Protein AF-A0A1X2I0B0-F1 (afdb_monomer_lite)

Sequence (293 aa):
MESFFAYSHSTASNNHQFPNQLRDIHGRVFSIGPLIHQYRLFVITLSSVQQFYFIFTNLHSLLTRFDTYAKDARFLILCPGSENQILPLLEKNSLIEDMVYWIVSANLAKQLQLYRAHDYYCGTFLLEVHANGYWQIIRQIELGEDGGMDWLTWSLISTRQESEQRAKSSVKSSQAVLDKLIRKKNVTTDRCHYRSSREQHTSLWGWSVCPLEIQHAILDQMAIPDIMRCAQTSDCGNLAMYDVIMTWLAQRLEAHCRELVHFAHLPIKSLQYHERQLSWLVFQIQPYLTASL

Radius of gyration: 26.6 Å; chains: 1; bounding box: 66×40×76 Å

pLDDT: mean 78.11, std 15.84, range [26.45, 95.0]

Structure (mmCIF, N/CA/C/O backbone):
data_AF-A0A1X2I0B0-F1
#
_entry.id   AF-A0A1X2I0B0-F1
#
loop_
_atom_site.group_PDB
_atom_site.id
_atom_site.type_symbol
_atom_site.label_atom_id
_atom_site.label_alt_id
_atom_site.label_comp_id
_atom_site.label_asym_id
_atom_site.label_entity_id
_atom_site.label_seq_id
_atom_site.pdbx_PDB_ins_code
_atom_site.Cartn_x
_atom_site.Cartn_y
_atom_site.Cartn_z
_atom_site.occupancy
_atom_site.B_iso_or_equiv
_atom_site.auth_seq_id
_atom_site.auth_comp_id
_atom_site.auth_asym_id
_atom_site.auth_atom_id
_atom_site.pdbx_PDB_model_num
ATOM 1 N N . MET A 1 1 ? 11.086 22.681 4.382 1.00 31.31 1 MET A N 1
ATOM 2 C CA . MET A 1 1 ? 10.520 21.332 4.596 1.00 31.31 1 MET A CA 1
ATOM 3 C C . MET A 1 1 ? 9.074 21.392 4.147 1.00 31.31 1 MET A C 1
ATOM 5 O O . MET A 1 1 ? 8.221 21.794 4.924 1.00 31.31 1 MET A O 1
ATOM 9 N N . GLU A 1 2 ? 8.822 21.120 2.872 1.00 26.45 2 GLU A N 1
ATOM 10 C CA . GLU A 1 2 ? 7.469 21.113 2.312 1.00 26.45 2 GLU A CA 1
ATOM 11 C C . GLU A 1 2 ? 6.923 19.685 2.375 1.00 26.45 2 GLU A C 1
ATOM 13 O O . GLU A 1 2 ? 7.624 18.720 2.075 1.00 26.45 2 GLU A O 1
ATOM 18 N N . SER A 1 3 ? 5.688 19.540 2.841 1.00 28.94 3 SER A N 1
ATOM 19 C CA . SER A 1 3 ? 4.954 18.280 2.931 1.00 28.94 3 SER A CA 1
ATOM 20 C C . SER A 1 3 ? 4.725 17.695 1.531 1.00 28.94 3 SER A C 1
ATOM 22 O O . SER A 1 3 ? 3.780 18.071 0.843 1.00 28.94 3 SER A O 1
ATOM 24 N N . PHE A 1 4 ? 5.600 16.777 1.110 1.00 41.72 4 PHE A N 1
ATOM 25 C CA . PHE A 1 4 ? 5.706 16.273 -0.270 1.00 41.72 4 PHE A CA 1
ATOM 26 C C . PHE A 1 4 ? 4.600 15.303 -0.733 1.00 41.72 4 PHE A C 1
ATOM 28 O O . PHE A 1 4 ? 4.641 14.831 -1.864 1.00 41.72 4 PHE A O 1
ATOM 35 N N . PHE A 1 5 ? 3.584 15.030 0.091 1.00 39.66 5 PHE A N 1
ATOM 36 C CA . PHE A 1 5 ? 2.392 14.274 -0.315 1.00 39.66 5 PHE A CA 1
ATOM 37 C C . PHE A 1 5 ? 1.124 14.976 0.169 1.00 39.66 5 PHE A C 1
ATOM 39 O O . PHE A 1 5 ? 0.357 14.452 0.977 1.00 39.66 5 PHE A O 1
ATOM 46 N N . ALA A 1 6 ? 0.901 16.199 -0.308 1.00 31.92 6 ALA A N 1
ATOM 47 C CA . ALA A 1 6 ? -0.433 16.774 -0.257 1.00 31.92 6 ALA A CA 1
ATOM 48 C C . ALA A 1 6 ? -1.324 15.968 -1.215 1.00 31.92 6 ALA A C 1
ATOM 50 O O . ALA A 1 6 ? -1.133 16.004 -2.429 1.00 31.92 6 ALA A O 1
ATOM 51 N N . TYR A 1 7 ? -2.266 15.204 -0.657 1.00 40.06 7 TYR A N 1
ATOM 52 C CA . TYR A 1 7 ? -3.317 14.509 -1.396 1.00 40.06 7 TYR A CA 1
ATOM 53 C C . TYR A 1 7 ? -4.176 15.544 -2.129 1.00 40.06 7 TYR A C 1
ATOM 55 O O . TYR A 1 7 ? -5.167 16.040 -1.591 1.00 40.06 7 TYR A O 1
ATOM 63 N N . SER A 1 8 ? -3.791 15.910 -3.349 1.00 33.56 8 SER A N 1
ATOM 64 C CA . SER A 1 8 ? -4.659 16.700 -4.203 1.00 33.56 8 SER A CA 1
ATOM 65 C C . SER A 1 8 ? -5.735 15.761 -4.744 1.00 33.56 8 SER A C 1
ATOM 67 O O . SER A 1 8 ? -5.517 14.943 -5.635 1.00 33.56 8 SER A O 1
ATOM 69 N N . HIS A 1 9 ? -6.940 15.870 -4.182 1.00 37.16 9 HIS A N 1
ATOM 70 C CA . HIS A 1 9 ? -8.154 15.455 -4.877 1.00 37.16 9 HIS A CA 1
ATOM 71 C C . HIS A 1 9 ? -8.323 16.366 -6.099 1.00 37.16 9 HIS A C 1
ATOM 73 O O . HIS A 1 9 ? -9.121 17.299 -6.091 1.00 37.16 9 HIS A O 1
ATOM 79 N N . SER A 1 10 ? -7.515 16.142 -7.136 1.00 39.12 10 SER A N 1
ATOM 80 C CA . SER A 1 10 ? -7.730 16.775 -8.425 1.00 39.12 10 SER A CA 1
ATOM 81 C C . SER A 1 10 ? -8.807 15.984 -9.160 1.00 39.12 10 SER A C 1
ATOM 83 O O . SER A 1 10 ? -8.708 14.781 -9.403 1.00 39.12 10 SER A O 1
ATOM 85 N N . THR A 1 11 ? -9.899 16.676 -9.445 1.00 39.22 11 THR A N 1
ATOM 86 C CA . THR A 1 11 ? -10.968 16.258 -10.341 1.00 39.22 11 THR A CA 1
ATOM 87 C C . THR A 1 11 ? -10.402 16.124 -11.757 1.00 39.22 11 THR A C 1
ATOM 89 O O . THR A 1 11 ? -10.500 17.052 -12.555 1.00 39.22 11 THR A O 1
ATOM 92 N N . ALA A 1 12 ? -9.770 14.995 -12.071 1.00 39.91 12 ALA A N 1
ATOM 93 C CA . ALA A 1 12 ? -9.350 14.673 -13.430 1.00 39.91 12 ALA A CA 1
ATOM 94 C C . ALA A 1 12 ? -10.376 13.716 -14.045 1.00 39.91 12 ALA A C 1
ATOM 96 O O . ALA A 1 12 ? -10.342 12.501 -13.857 1.00 39.91 12 ALA A O 1
ATOM 97 N N . SER A 1 13 ? -11.336 14.302 -14.758 1.00 39.53 13 SER A N 1
ATOM 98 C CA . SER A 1 13 ? -12.258 13.604 -15.644 1.00 39.53 13 SER A CA 1
ATOM 99 C C . SER A 1 13 ? -11.479 12.995 -16.812 1.00 39.53 13 SER A C 1
ATOM 101 O O . SER A 1 13 ? -11.225 13.673 -17.802 1.00 39.53 13 SER A O 1
ATOM 103 N N . ASN A 1 14 ? -11.044 11.748 -16.652 1.00 46.59 14 ASN A N 1
ATOM 104 C CA . ASN A 1 14 ? -10.869 10.723 -17.685 1.00 46.59 14 ASN A CA 1
ATOM 105 C C . ASN A 1 14 ? -10.435 9.429 -16.976 1.00 46.59 14 ASN A C 1
ATOM 107 O O . ASN A 1 14 ? -9.715 9.474 -15.984 1.00 46.59 14 ASN A O 1
ATOM 111 N N . ASN A 1 15 ? -10.921 8.276 -17.439 1.00 55.88 15 ASN A N 1
ATOM 112 C CA . ASN A 1 15 ? -10.703 6.956 -16.832 1.00 55.88 15 ASN A CA 1
ATOM 113 C C . ASN A 1 15 ? -9.207 6.566 -16.775 1.00 55.88 15 ASN A C 1
ATOM 115 O O . ASN A 1 15 ? -8.727 5.803 -17.608 1.00 55.88 15 ASN A O 1
ATOM 119 N N . HIS A 1 16 ? -8.469 7.051 -15.776 1.00 71.44 16 HIS A N 1
ATOM 120 C CA . HIS A 1 16 ? -7.074 6.686 -15.500 1.00 71.44 16 HIS A CA 1
ATOM 121 C C . HIS A 1 16 ? -6.990 5.537 -14.487 1.00 71.44 16 HIS A C 1
ATOM 123 O O . HIS A 1 16 ? -6.227 5.591 -13.522 1.00 71.44 16 HIS A O 1
ATOM 129 N N . GLN A 1 17 ? -7.801 4.496 -14.677 1.00 86.69 17 GLN A N 1
ATOM 130 C CA . GLN A 1 17 ? -7.649 3.278 -13.889 1.00 86.69 17 GLN A CA 1
ATOM 131 C C . GLN A 1 17 ? -6.426 2.503 -14.372 1.00 86.69 17 GLN A C 1
ATOM 133 O O . GLN A 1 17 ? -6.228 2.277 -15.567 1.00 86.69 17 GLN A O 1
ATOM 138 N N . PHE A 1 18 ? -5.599 2.103 -13.420 1.00 91.12 18 PHE A N 1
ATOM 139 C CA . PHE A 1 18 ? -4.497 1.195 -13.644 1.00 91.12 18 PHE A CA 1
ATOM 140 C C . PHE A 1 18 ? -5.048 -0.219 -13.897 1.00 91.12 18 PHE A C 1
ATOM 142 O O . PHE A 1 18 ? -6.032 -0.606 -13.261 1.00 91.12 18 PHE A O 1
ATOM 149 N N . PRO A 1 19 ? -4.460 -1.009 -14.813 1.00 90.44 19 PRO A N 1
ATOM 150 C CA . PRO A 1 19 ? -4.979 -2.337 -15.122 1.00 90.44 19 PRO A CA 1
ATOM 151 C C . PRO A 1 19 ? -5.018 -3.252 -13.901 1.00 90.44 19 PRO A C 1
ATOM 153 O O . PRO A 1 19 ? -4.073 -3.308 -13.122 1.00 90.44 19 PRO A O 1
ATOM 156 N N . ASN A 1 20 ? -6.096 -4.025 -13.770 1.00 88.56 20 ASN A N 1
ATOM 157 C CA . ASN A 1 20 ? -6.272 -4.939 -12.639 1.00 88.56 20 ASN A CA 1
ATOM 158 C C . ASN A 1 20 ? -5.372 -6.178 -12.715 1.00 88.56 20 ASN A C 1
ATOM 160 O O . ASN A 1 20 ? -5.124 -6.809 -11.691 1.00 88.56 20 ASN A O 1
ATOM 164 N N . GLN A 1 21 ? -4.905 -6.542 -13.909 1.00 91.81 21 GLN A N 1
ATOM 165 C CA . GLN A 1 21 ? -4.022 -7.680 -14.133 1.00 91.81 21 GLN A CA 1
ATOM 166 C C . GLN A 1 21 ? -2.865 -7.267 -15.027 1.00 91.81 21 GLN A C 1
ATOM 168 O O . GLN A 1 21 ? -3.066 -6.566 -16.020 1.00 91.81 21 GLN A O 1
ATOM 173 N N . LEU A 1 22 ? -1.672 -7.740 -14.685 1.00 93.12 22 LEU A N 1
ATOM 174 C CA . LEU A 1 22 ? -0.472 -7.571 -15.490 1.00 93.12 22 LEU A CA 1
ATOM 175 C C . LEU A 1 22 ? 0.246 -8.905 -15.643 1.00 93.12 22 LEU A C 1
ATOM 177 O O . LEU A 1 22 ? 0.096 -9.813 -14.827 1.00 93.12 22 LEU A O 1
ATOM 181 N N . ARG A 1 23 ? 1.021 -8.999 -16.719 1.00 91.50 23 ARG A N 1
ATOM 182 C CA . ARG A 1 23 ? 1.929 -10.103 -16.998 1.00 91.50 23 ARG A CA 1
ATOM 183 C C . ARG A 1 23 ? 3.354 -9.584 -16.848 1.00 91.50 23 ARG A C 1
ATOM 185 O O . ARG A 1 23 ? 3.679 -8.550 -17.433 1.00 91.50 23 ARG A O 1
ATOM 192 N N . ASP A 1 24 ? 4.165 -10.265 -16.048 1.00 90.94 24 ASP A N 1
ATOM 193 C CA . ASP A 1 24 ? 5.590 -9.960 -15.942 1.00 90.94 24 ASP A CA 1
ATOM 194 C C . ASP A 1 24 ? 6.388 -10.567 -17.107 1.00 90.94 24 ASP A C 1
ATOM 196 O O . ASP A 1 24 ? 5.869 -11.331 -17.926 1.00 90.94 24 ASP A O 1
ATOM 200 N N . ILE A 1 25 ? 7.674 -10.231 -17.162 1.00 90.50 25 ILE A N 1
ATOM 201 C CA . ILE A 1 25 ? 8.604 -10.718 -18.183 1.00 90.50 25 ILE A CA 1
ATOM 202 C C . ILE A 1 25 ? 8.814 -12.242 -18.155 1.00 90.50 25 ILE A C 1
ATOM 204 O O . ILE A 1 25 ? 9.194 -12.826 -19.163 1.00 90.50 25 ILE A O 1
ATOM 208 N N . HIS A 1 26 ? 8.537 -12.902 -17.027 1.00 88.00 26 HIS A N 1
ATOM 209 C CA . HIS A 1 26 ? 8.609 -14.360 -16.897 1.00 88.00 26 HIS A CA 1
ATOM 210 C C . HIS A 1 26 ? 7.298 -15.047 -17.310 1.00 88.00 26 HIS A C 1
ATOM 212 O O . HIS A 1 26 ? 7.168 -16.266 -17.211 1.00 88.00 26 HIS A O 1
ATOM 218 N N . GLY A 1 27 ? 6.305 -14.280 -17.765 1.00 85.94 27 GLY A N 1
ATOM 219 C CA . GLY A 1 27 ? 5.004 -14.784 -18.179 1.00 85.94 27 GLY A CA 1
ATOM 220 C C . GLY A 1 27 ? 4.017 -15.038 -17.041 1.00 85.94 27 GLY A C 1
ATOM 221 O O . GLY A 1 27 ? 2.924 -15.547 -17.296 1.00 85.94 27 GLY A O 1
ATOM 222 N N . ARG A 1 28 ? 4.350 -14.659 -15.804 1.00 88.31 28 ARG A N 1
ATOM 223 C CA . ARG A 1 28 ? 3.464 -14.782 -14.644 1.00 88.31 28 ARG A CA 1
ATOM 224 C C . ARG A 1 28 ? 2.414 -13.680 -14.693 1.00 88.31 28 ARG A C 1
ATOM 226 O O . ARG A 1 28 ? 2.738 -12.499 -14.810 1.00 88.31 28 ARG A O 1
ATOM 233 N N . VAL A 1 29 ? 1.145 -14.065 -14.588 1.00 89.06 29 VAL A N 1
ATOM 234 C CA . VAL A 1 29 ? 0.025 -13.123 -14.492 1.00 89.06 29 VAL A CA 1
ATOM 235 C C . VAL A 1 29 ? -0.302 -12.897 -13.023 1.00 89.06 29 VAL A C 1
ATOM 237 O O . VAL A 1 29 ? -0.493 -13.857 -12.279 1.00 89.06 29 VAL A O 1
ATOM 240 N N . PHE A 1 30 ? -0.396 -11.638 -12.607 1.00 87.12 30 PHE A N 1
ATOM 241 C CA . PHE A 1 30 ? -0.731 -11.274 -11.234 1.00 87.12 30 PHE A CA 1
ATOM 242 C C . PHE A 1 30 ? -1.781 -10.166 -11.177 1.00 87.12 30 PHE A C 1
ATOM 244 O O . PHE A 1 30 ? -1.939 -9.363 -12.101 1.00 87.12 30 PHE A O 1
ATOM 251 N N . SER A 1 31 ? -2.525 -10.155 -10.071 1.00 89.88 31 SER A N 1
ATOM 252 C CA . SER A 1 31 ? -3.562 -9.166 -9.798 1.00 89.88 31 SER A CA 1
ATOM 253 C C . SER A 1 31 ? -2.977 -7.969 -9.054 1.00 89.88 31 SER A C 1
ATOM 255 O O . SER A 1 31 ? -2.271 -8.129 -8.057 1.00 89.88 31 SER A O 1
ATOM 257 N N . ILE A 1 32 ? -3.303 -6.765 -9.516 1.00 91.31 32 ILE A N 1
ATOM 258 C CA . ILE A 1 32 ? -2.871 -5.506 -8.905 1.00 91.31 32 ILE A CA 1
ATOM 259 C C . ILE A 1 32 ? -3.652 -5.203 -7.629 1.00 91.31 32 ILE A C 1
ATOM 261 O O . ILE A 1 32 ? -3.075 -4.664 -6.688 1.00 91.31 32 ILE A O 1
ATOM 265 N N . GLY A 1 33 ? -4.927 -5.600 -7.558 1.00 89.25 33 GLY A N 1
ATOM 266 C CA . GLY A 1 33 ? -5.807 -5.330 -6.415 1.00 89.25 33 GLY A CA 1
ATOM 267 C C . GLY A 1 33 ? -5.197 -5.729 -5.062 1.00 89.25 33 GLY A C 1
ATOM 268 O O . GLY A 1 33 ? -5.040 -4.871 -4.193 1.00 89.25 33 GLY A O 1
ATOM 269 N N . PRO A 1 34 ? -4.778 -6.994 -4.871 1.00 88.94 34 PRO A N 1
ATOM 270 C CA . PRO A 1 34 ? -4.111 -7.413 -3.639 1.00 88.94 34 PRO A CA 1
ATOM 271 C C . PRO A 1 34 ? -2.854 -6.586 -3.322 1.00 88.94 34 PRO A C 1
ATOM 273 O O . PRO A 1 34 ? -2.659 -6.175 -2.178 1.00 88.94 34 PRO A O 1
ATOM 276 N N . LEU A 1 35 ? -2.039 -6.272 -4.338 1.00 88.31 35 LEU A N 1
ATOM 277 C CA . LEU A 1 35 ? -0.793 -5.522 -4.162 1.00 88.31 35 LEU A CA 1
ATOM 278 C C . LEU A 1 35 ? -1.032 -4.082 -3.685 1.00 88.31 35 LEU A C 1
ATOM 280 O O . LEU A 1 35 ? -0.350 -3.647 -2.764 1.00 88.31 35 LEU A O 1
ATOM 284 N N . ILE A 1 36 ? -1.998 -3.351 -4.255 1.00 90.06 36 ILE A N 1
ATOM 285 C CA . ILE A 1 36 ? -2.272 -1.941 -3.891 1.00 90.06 36 ILE A CA 1
ATOM 286 C C . ILE A 1 36 ? -2.945 -1.785 -2.520 1.00 90.06 36 ILE A C 1
ATOM 288 O O . ILE A 1 36 ? -2.885 -0.711 -1.908 1.00 90.06 36 ILE A O 1
ATOM 292 N N . HIS A 1 37 ? -3.606 -2.840 -2.035 1.00 85.44 37 HIS A N 1
ATOM 293 C CA . HIS A 1 37 ? -4.201 -2.8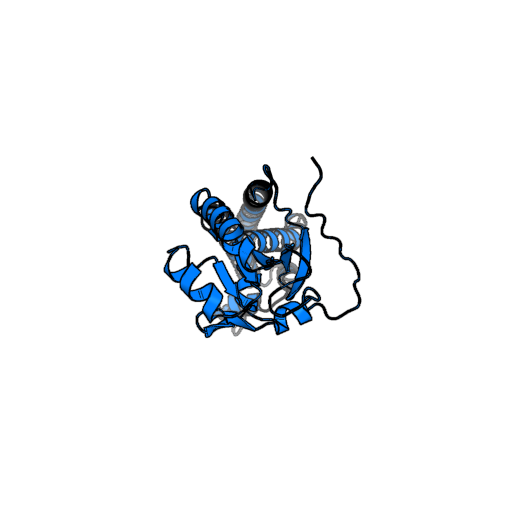61 -0.701 1.00 85.44 37 HIS A CA 1
ATOM 294 C C . HIS A 1 37 ? -3.184 -3.222 0.379 1.00 85.44 37 HIS A C 1
ATOM 296 O O . HIS A 1 37 ? -3.270 -2.690 1.485 1.00 85.44 37 HIS A O 1
ATOM 302 N N . GLN A 1 38 ? -2.215 -4.079 0.060 1.00 85.00 38 GLN A N 1
ATOM 303 C CA . GLN A 1 38 ? -1.205 -4.528 1.014 1.00 85.00 38 GLN A CA 1
ATOM 304 C C . GLN A 1 38 ? 0.041 -3.632 1.037 1.00 85.00 38 GLN A C 1
ATOM 306 O O . GLN A 1 38 ? 0.622 -3.406 2.099 1.00 85.00 38 GLN A O 1
ATOM 311 N N . TYR A 1 39 ? 0.435 -3.093 -0.115 1.00 87.19 39 TYR A N 1
ATOM 312 C CA . TYR A 1 39 ? 1.688 -2.371 -0.305 1.00 87.19 39 TYR A CA 1
ATOM 313 C C . TYR A 1 39 ? 1.461 -1.004 -0.949 1.00 87.19 39 TYR A C 1
ATOM 315 O O . TYR A 1 39 ? 0.408 -0.700 -1.515 1.00 87.19 39 TYR A O 1
ATOM 323 N N . ARG A 1 40 ? 2.487 -0.156 -0.882 1.00 88.81 40 ARG A N 1
ATOM 324 C CA . ARG A 1 40 ? 2.602 0.992 -1.783 1.00 88.81 40 ARG A CA 1
ATOM 325 C C . ARG A 1 40 ? 3.135 0.495 -3.118 1.00 88.81 40 ARG A C 1
ATOM 327 O O . ARG A 1 40 ? 4.251 -0.019 -3.182 1.00 88.81 40 ARG A O 1
ATOM 334 N N . LEU A 1 41 ? 2.331 0.614 -4.167 1.00 92.50 41 LEU A N 1
ATOM 335 C CA . LEU A 1 41 ? 2.712 0.157 -5.494 1.00 92.50 41 LEU A CA 1
ATOM 336 C C . LEU A 1 41 ? 3.256 1.328 -6.306 1.00 92.50 41 LEU A C 1
ATOM 338 O O . LEU A 1 41 ? 2.527 2.272 -6.613 1.00 92.50 41 LEU A O 1
ATOM 342 N N . PHE A 1 42 ? 4.526 1.235 -6.674 1.00 93.19 42 PHE A N 1
ATOM 343 C CA . PHE A 1 42 ? 5.188 2.190 -7.544 1.00 93.19 42 PHE A CA 1
ATOM 344 C C . PHE A 1 42 ? 5.403 1.598 -8.926 1.00 93.19 42 PHE A C 1
ATOM 346 O O . PHE A 1 42 ? 5.723 0.419 -9.063 1.00 93.19 42 PHE A O 1
ATOM 353 N N . VAL A 1 43 ? 5.282 2.433 -9.950 1.00 94.44 43 VAL A N 1
ATOM 354 C CA . VAL A 1 43 ? 5.662 2.087 -11.320 1.00 94.44 43 VAL A CA 1
ATOM 355 C C . VAL A 1 43 ? 6.820 2.981 -11.720 1.00 94.44 43 VAL A C 1
ATOM 357 O O . VAL A 1 43 ? 6.725 4.198 -11.592 1.00 94.44 43 VAL A O 1
ATOM 360 N N . ILE A 1 44 ? 7.908 2.388 -12.198 1.00 93.69 44 ILE A N 1
ATOM 361 C CA . ILE A 1 44 ? 9.028 3.115 -12.789 1.00 93.69 44 ILE A CA 1
ATOM 362 C C . ILE A 1 44 ? 9.022 2.820 -14.282 1.00 93.69 44 ILE A C 1
ATOM 364 O O . ILE A 1 44 ? 9.199 1.672 -14.687 1.00 93.69 44 ILE A O 1
ATOM 368 N N . THR A 1 45 ? 8.813 3.838 -15.109 1.00 93.81 45 THR A N 1
ATOM 369 C CA . THR A 1 45 ? 8.959 3.691 -16.562 1.00 93.81 45 THR A CA 1
ATOM 370 C C . THR A 1 45 ? 10.393 3.957 -16.974 1.00 93.81 45 THR A C 1
ATOM 372 O O . THR A 1 45 ? 11.034 4.845 -16.419 1.00 93.81 45 THR A O 1
ATOM 375 N N . LEU A 1 46 ? 10.896 3.223 -17.965 1.00 93.44 46 LEU A N 1
ATOM 376 C CA . LEU A 1 46 ? 12.186 3.517 -18.592 1.00 93.44 46 LEU A CA 1
ATOM 377 C C . LEU A 1 46 ? 11.961 4.213 -19.930 1.00 93.44 46 LEU A C 1
ATOM 379 O O . LEU A 1 46 ? 11.160 3.751 -20.736 1.00 93.44 46 LEU A O 1
ATOM 383 N N . SER A 1 47 ? 12.692 5.290 -20.207 1.00 91.88 47 SER A N 1
ATOM 384 C CA . SER A 1 47 ? 12.608 5.955 -21.512 1.00 91.88 47 SER A CA 1
ATOM 385 C C . SER A 1 47 ? 13.240 5.118 -22.628 1.00 91.88 47 SER A C 1
ATOM 387 O O . SER A 1 47 ? 12.790 5.195 -23.768 1.00 91.88 47 SER A O 1
ATOM 389 N N . SER A 1 48 ? 14.247 4.299 -22.303 1.00 91.56 48 SER A N 1
ATOM 390 C CA . SER A 1 48 ? 14.928 3.382 -23.219 1.00 91.56 48 SER A CA 1
ATOM 391 C C . SER A 1 48 ? 15.511 2.177 -22.470 1.00 91.56 48 SER A C 1
ATOM 393 O O . SER A 1 48 ? 15.725 2.225 -21.255 1.00 91.56 48 SER A O 1
ATOM 395 N N . VAL A 1 49 ? 15.829 1.105 -23.203 1.00 90.00 49 VAL A N 1
ATOM 396 C CA . VAL A 1 49 ? 16.472 -0.109 -22.656 1.00 90.00 49 VAL A CA 1
ATOM 397 C C . VAL A 1 49 ? 17.838 0.191 -22.024 1.00 90.00 49 VAL A C 1
ATOM 399 O O . VAL A 1 49 ? 18.234 -0.456 -21.059 1.00 90.00 49 VAL A O 1
ATOM 402 N N . GLN A 1 50 ? 18.547 1.216 -22.505 1.00 89.38 50 GLN A N 1
ATOM 403 C CA . GLN A 1 50 ? 19.871 1.598 -21.993 1.00 89.38 50 GLN A CA 1
ATOM 404 C C . GLN A 1 50 ? 19.835 2.017 -20.516 1.00 89.38 50 GLN A C 1
ATOM 406 O O . GLN A 1 50 ? 20.836 1.907 -19.813 1.00 89.38 50 GLN A O 1
ATOM 411 N N . GLN A 1 51 ? 18.673 2.451 -20.021 1.00 89.19 51 GLN A N 1
ATOM 412 C CA . GLN A 1 51 ? 18.491 2.851 -18.627 1.00 89.19 51 GLN A CA 1
ATOM 413 C C . GLN A 1 51 ? 18.357 1.668 -17.660 1.00 89.19 51 GLN A C 1
ATOM 415 O O . GLN A 1 51 ? 18.288 1.885 -16.448 1.00 89.19 51 GLN A O 1
ATOM 420 N N . PHE A 1 52 ? 18.324 0.432 -18.172 1.00 89.56 52 PHE A N 1
ATOM 421 C CA . PHE A 1 52 ? 18.183 -0.784 -17.375 1.00 89.56 52 PHE A CA 1
ATOM 422 C C . PHE A 1 52 ? 19.177 -0.818 -16.211 1.00 89.56 52 PHE A C 1
ATOM 424 O O . PHE A 1 52 ? 18.761 -0.892 -15.059 1.00 89.56 52 PHE A O 1
ATOM 431 N N . TYR A 1 53 ? 20.478 -0.692 -16.493 1.00 87.81 53 TYR A N 1
ATOM 432 C CA . TYR A 1 53 ? 21.519 -0.813 -15.467 1.00 87.81 53 TYR A CA 1
ATOM 433 C C . TYR A 1 53 ? 21.451 0.291 -14.418 1.00 87.81 53 TYR A C 1
ATOM 435 O O . TYR A 1 53 ? 21.701 0.038 -13.240 1.00 87.81 53 TYR A O 1
ATOM 443 N N . PHE A 1 54 ? 21.076 1.501 -14.830 1.00 87.69 54 PHE A N 1
ATOM 444 C CA . PHE A 1 54 ? 20.902 2.615 -13.911 1.00 87.69 54 PHE A CA 1
ATOM 445 C C . PHE A 1 54 ? 19.774 2.331 -12.910 1.00 87.69 54 PHE A C 1
ATOM 447 O O . PHE A 1 54 ? 19.994 2.416 -11.700 1.00 87.69 54 PHE A O 1
ATOM 454 N N . ILE A 1 55 ? 18.587 1.946 -13.394 1.00 88.00 55 ILE A N 1
ATOM 455 C CA . ILE A 1 55 ? 17.446 1.649 -12.518 1.00 88.00 55 ILE A CA 1
ATOM 456 C C . ILE A 1 55 ? 17.695 0.390 -11.697 1.00 88.00 55 ILE A C 1
ATOM 458 O O . ILE A 1 55 ? 17.430 0.398 -10.497 1.00 88.00 55 ILE A O 1
ATOM 462 N N . PHE A 1 56 ? 18.269 -0.647 -12.302 1.00 87.88 56 PHE A N 1
ATOM 463 C CA . PHE A 1 56 ? 18.634 -1.876 -11.611 1.00 87.88 56 PHE A CA 1
ATOM 464 C C . PHE A 1 56 ? 19.560 -1.599 -10.419 1.00 87.88 56 PHE A C 1
ATOM 466 O O . PHE A 1 56 ? 19.248 -1.981 -9.294 1.00 87.88 56 PHE A O 1
ATOM 473 N N . THR A 1 57 ? 20.657 -0.867 -10.639 1.00 85.75 57 THR A N 1
ATOM 474 C CA . THR A 1 57 ? 21.648 -0.565 -9.591 1.00 85.75 57 THR A CA 1
ATOM 475 C C . THR A 1 57 ? 21.048 0.291 -8.475 1.00 85.75 57 THR A C 1
ATOM 477 O O . THR A 1 57 ? 21.244 0.001 -7.294 1.00 85.75 57 THR A O 1
ATOM 480 N N . ASN A 1 58 ? 20.276 1.323 -8.830 1.00 85.69 58 ASN A N 1
ATOM 481 C CA . ASN A 1 58 ? 19.660 2.217 -7.849 1.00 85.69 58 ASN A CA 1
ATOM 482 C C . ASN A 1 58 ? 18.568 1.521 -7.027 1.00 85.69 58 ASN A C 1
ATOM 484 O O . ASN A 1 58 ? 18.529 1.688 -5.809 1.00 85.69 58 ASN A O 1
ATOM 488 N N . LEU A 1 59 ? 17.704 0.721 -7.660 1.00 85.62 59 LEU A N 1
ATOM 489 C CA . LEU A 1 59 ? 16.699 -0.064 -6.940 1.00 85.62 59 LEU A CA 1
ATOM 490 C C . LEU A 1 59 ? 17.343 -1.112 -6.055 1.00 85.62 59 LEU A C 1
ATOM 492 O O . LEU A 1 59 ? 16.941 -1.260 -4.907 1.00 85.62 59 LEU A O 1
ATOM 496 N N . HIS A 1 60 ? 18.355 -1.814 -6.555 1.00 84.50 60 HIS A N 1
ATOM 497 C CA . HIS A 1 60 ? 19.054 -2.796 -5.750 1.00 84.50 60 HIS A CA 1
ATOM 498 C C . HIS A 1 60 ? 19.677 -2.163 -4.499 1.00 84.50 60 HIS A C 1
ATOM 500 O O . HIS A 1 60 ? 19.494 -2.674 -3.393 1.00 84.50 60 HIS A O 1
ATOM 506 N N . SER A 1 61 ? 20.348 -1.019 -4.655 1.00 81.12 61 SER A N 1
ATOM 507 C CA . SER A 1 61 ? 20.896 -0.240 -3.540 1.00 81.12 61 SER A CA 1
ATOM 508 C C . SER A 1 61 ? 19.803 0.194 -2.554 1.00 81.12 61 SER A C 1
ATOM 510 O O . SER A 1 61 ? 19.956 0.017 -1.346 1.00 81.12 61 SER A O 1
ATOM 512 N N . LEU A 1 62 ? 18.665 0.695 -3.049 1.00 82.56 62 LEU A N 1
ATOM 513 C CA . LEU A 1 62 ? 17.523 1.084 -2.214 1.00 82.56 62 LEU A CA 1
ATOM 514 C C . LEU A 1 62 ? 16.973 -0.108 -1.419 1.00 82.56 62 LEU A C 1
ATOM 516 O O . LEU A 1 62 ? 16.756 -0.002 -0.215 1.00 82.56 62 LEU A O 1
ATOM 520 N N . LEU A 1 63 ? 16.765 -1.251 -2.069 1.00 82.25 63 LEU A N 1
ATOM 521 C CA . LEU A 1 63 ? 16.152 -2.419 -1.438 1.00 82.25 63 LEU A CA 1
ATOM 522 C C . LEU A 1 63 ? 17.101 -3.112 -0.448 1.00 82.25 63 LEU A C 1
ATOM 524 O O . LEU A 1 63 ? 16.657 -3.560 0.604 1.00 82.25 63 LEU A O 1
ATOM 528 N N . THR A 1 64 ? 18.406 -3.153 -0.734 1.00 78.94 64 THR A N 1
ATOM 529 C CA . THR A 1 64 ? 19.405 -3.755 0.172 1.00 78.94 64 THR A CA 1
ATOM 530 C C . THR A 1 64 ? 19.706 -2.904 1.392 1.00 78.94 64 THR A C 1
ATOM 532 O O . THR A 1 64 ? 19.846 -3.438 2.490 1.00 78.94 64 THR A O 1
ATOM 535 N N . ARG A 1 65 ? 19.791 -1.580 1.234 1.00 72.31 65 ARG A N 1
ATOM 536 C CA . ARG A 1 65 ? 20.070 -0.676 2.357 1.00 72.31 65 ARG A CA 1
ATOM 537 C C . ARG A 1 65 ? 18.915 -0.604 3.358 1.00 72.31 65 ARG A C 1
ATOM 539 O O . ARG A 1 65 ? 19.138 -0.196 4.495 1.00 72.31 65 ARG A O 1
ATOM 546 N N . PHE A 1 66 ? 17.699 -0.990 2.960 1.00 69.62 66 PHE A N 1
ATOM 547 C CA . PHE A 1 66 ? 16.488 -0.729 3.739 1.00 69.62 66 PHE A CA 1
ATOM 548 C C . PHE A 1 66 ? 15.534 -1.921 3.822 1.00 69.62 66 PHE A C 1
ATOM 550 O O . PHE A 1 66 ? 14.325 -1.725 3.737 1.00 69.62 66 PHE A O 1
ATOM 557 N N . ASP A 1 67 ? 16.041 -3.134 4.064 1.00 66.75 67 ASP A N 1
ATOM 558 C CA . ASP A 1 67 ? 15.218 -4.357 4.146 1.00 66.75 67 ASP A CA 1
ATOM 559 C C . ASP A 1 67 ? 14.000 -4.228 5.094 1.00 66.75 67 ASP A C 1
ATOM 561 O O . ASP A 1 67 ? 12.944 -4.813 4.859 1.00 66.75 67 ASP A O 1
ATOM 565 N N . THR A 1 68 ? 14.085 -3.400 6.140 1.00 63.28 68 THR A N 1
ATOM 566 C CA . THR A 1 68 ? 12.963 -3.133 7.057 1.00 63.28 68 THR A CA 1
ATOM 567 C C . THR A 1 68 ? 11.830 -2.317 6.425 1.00 63.28 68 THR A C 1
ATOM 569 O O . THR A 1 68 ? 10.669 -2.554 6.740 1.00 63.28 68 THR A O 1
ATOM 572 N N . TYR A 1 69 ? 12.146 -1.374 5.532 1.00 64.81 69 TYR A N 1
ATOM 573 C CA . TYR A 1 69 ? 11.190 -0.417 4.950 1.00 64.81 69 TYR A CA 1
ATOM 574 C C . TYR A 1 69 ? 10.827 -0.738 3.495 1.00 64.81 69 TYR A C 1
ATOM 576 O O . TYR A 1 69 ? 9.728 -0.426 3.040 1.00 64.81 69 TYR A O 1
ATOM 584 N N . ALA A 1 70 ? 11.720 -1.414 2.771 1.00 64.81 70 ALA A N 1
ATOM 585 C CA . ALA A 1 70 ? 11.503 -1.905 1.415 1.00 64.81 70 ALA A CA 1
ATOM 586 C C . ALA A 1 70 ? 10.332 -2.901 1.338 1.00 64.81 70 ALA A C 1
ATOM 588 O O . ALA A 1 70 ? 9.629 -2.955 0.330 1.00 64.81 70 ALA A O 1
ATOM 589 N N . LYS A 1 71 ? 10.052 -3.624 2.432 1.00 73.56 71 LYS A N 1
ATOM 590 C CA . LYS A 1 71 ? 8.931 -4.575 2.538 1.00 73.56 71 LYS A CA 1
ATOM 591 C C . LYS A 1 71 ? 7.554 -3.930 2.341 1.00 73.56 71 LYS A C 1
ATOM 593 O O . LYS A 1 71 ? 6.634 -4.634 1.919 1.00 73.56 71 LYS A O 1
ATOM 598 N N . ASP A 1 72 ? 7.427 -2.621 2.570 1.00 81.44 72 ASP A N 1
ATOM 599 C CA . ASP A 1 72 ? 6.179 -1.856 2.427 1.00 81.44 72 ASP A CA 1
ATOM 600 C C . ASP A 1 72 ? 5.866 -1.428 0.987 1.00 81.44 72 ASP A C 1
ATOM 602 O O . ASP A 1 72 ? 4.759 -0.948 0.711 1.00 81.44 72 ASP A O 1
ATOM 606 N N . ALA A 1 73 ? 6.823 -1.582 0.072 1.00 87.50 73 ALA A N 1
ATOM 607 C CA . ALA A 1 73 ? 6.711 -1.131 -1.305 1.00 87.50 73 ALA A CA 1
ATOM 608 C C . ALA A 1 73 ? 6.832 -2.293 -2.295 1.00 87.50 73 ALA A C 1
ATOM 610 O O . ALA A 1 73 ? 7.490 -3.302 -2.037 1.00 87.50 73 ALA A O 1
ATOM 611 N N . ARG A 1 74 ? 6.187 -2.145 -3.450 1.00 89.56 74 ARG A N 1
ATOM 612 C CA . ARG A 1 74 ? 6.392 -2.995 -4.625 1.00 89.56 74 ARG A CA 1
ATOM 613 C C . ARG A 1 74 ? 6.652 -2.112 -5.829 1.00 89.56 74 ARG A C 1
ATOM 615 O O . ARG A 1 74 ? 6.017 -1.069 -5.973 1.00 89.56 74 ARG A O 1
ATOM 622 N N . PHE A 1 75 ? 7.582 -2.532 -6.673 1.00 92.00 75 PHE A N 1
ATOM 623 C CA . PHE A 1 75 ? 8.018 -1.771 -7.834 1.00 92.00 75 PHE A CA 1
ATOM 624 C C . PHE A 1 75 ? 7.683 -2.536 -9.107 1.00 92.00 75 PHE A C 1
ATOM 626 O O . PHE A 1 75 ? 8.090 -3.682 -9.276 1.00 92.00 75 PHE A O 1
ATOM 633 N N . LEU A 1 76 ? 6.952 -1.896 -10.010 1.00 94.31 76 LEU A N 1
ATOM 634 C CA . LEU A 1 76 ? 6.714 -2.375 -11.363 1.00 94.31 76 LEU A CA 1
ATOM 635 C C . LEU A 1 76 ? 7.633 -1.599 -12.301 1.00 94.31 76 LEU A C 1
ATOM 637 O O . LEU A 1 76 ? 7.486 -0.386 -12.443 1.00 94.31 76 LEU A O 1
ATOM 641 N N . ILE A 1 77 ? 8.586 -2.271 -12.933 1.00 94.31 77 ILE A N 1
ATOM 642 C CA . ILE A 1 77 ? 9.505 -1.638 -13.875 1.00 94.31 77 ILE A CA 1
ATOM 643 C C . ILE A 1 77 ? 8.965 -1.853 -15.275 1.00 94.31 77 ILE A C 1
ATOM 645 O O . ILE A 1 77 ? 9.002 -2.962 -15.803 1.00 94.31 77 ILE A O 1
ATOM 649 N N . LEU A 1 78 ? 8.426 -0.788 -15.860 1.00 95.00 78 LEU A N 1
ATOM 650 C CA . LEU A 1 78 ? 7.899 -0.804 -17.213 1.00 95.00 78 LEU A CA 1
ATOM 651 C C . LEU A 1 78 ? 9.021 -0.464 -18.194 1.00 95.00 78 LEU A C 1
ATOM 653 O O . LEU A 1 78 ? 9.410 0.697 -18.352 1.00 95.00 78 LEU A O 1
ATOM 657 N N . CYS A 1 79 ? 9.527 -1.493 -18.863 1.00 93.38 79 CYS A N 1
ATOM 658 C CA . CYS A 1 79 ? 10.609 -1.386 -19.830 1.00 93.38 79 CYS A CA 1
ATOM 659 C C . CYS A 1 79 ? 10.072 -1.301 -21.264 1.00 93.38 79 CYS A C 1
ATOM 661 O O . CYS A 1 79 ? 9.099 -1.990 -21.598 1.00 93.38 79 CYS A O 1
ATOM 663 N N . PRO A 1 80 ? 10.679 -0.466 -22.123 1.00 91.56 80 PRO A N 1
ATOM 664 C CA . PRO A 1 80 ? 10.506 -0.555 -23.563 1.00 91.56 80 PRO A CA 1
ATOM 665 C C . PRO A 1 80 ? 11.310 -1.733 -24.127 1.00 91.56 80 PRO A C 1
ATOM 667 O O . PRO A 1 80 ? 12.136 -2.322 -23.427 1.00 91.56 80 PRO A O 1
ATOM 670 N N . GLY A 1 81 ? 11.072 -2.064 -25.394 1.00 89.00 81 GLY A N 1
ATOM 671 C CA . GLY A 1 81 ? 11.728 -3.168 -26.092 1.00 89.00 81 GLY A CA 1
ATOM 672 C C . GLY A 1 81 ? 10.977 -4.495 -25.978 1.00 89.00 81 GLY A C 1
ATOM 673 O O . GLY A 1 81 ? 9.747 -4.532 -25.885 1.00 89.00 81 GLY A O 1
ATOM 674 N N . SER A 1 82 ? 11.730 -5.598 -26.012 1.00 89.38 82 SER A N 1
ATOM 675 C CA . SER A 1 82 ? 11.193 -6.967 -26.028 1.00 89.38 82 SER A CA 1
ATOM 676 C C . SER A 1 82 ? 11.703 -7.826 -24.870 1.00 89.38 82 SER A C 1
ATOM 678 O O . SER A 1 82 ? 12.787 -7.597 -24.334 1.00 89.38 82 SER A O 1
ATOM 680 N N . GLU A 1 83 ? 10.941 -8.867 -24.516 1.00 90.06 83 GLU A N 1
ATOM 681 C CA . GLU A 1 83 ? 11.330 -9.844 -23.485 1.00 90.06 83 GLU A CA 1
ATOM 682 C C . GLU A 1 83 ? 12.719 -10.444 -23.781 1.00 90.06 83 GLU A C 1
ATOM 684 O O . GLU A 1 83 ? 13.561 -10.511 -22.891 1.00 90.06 83 GLU A O 1
ATOM 689 N N . ASN A 1 84 ? 13.013 -10.744 -25.053 1.00 89.38 84 ASN A N 1
ATOM 690 C CA . ASN A 1 84 ? 14.299 -11.290 -25.508 1.00 89.38 84 ASN A CA 1
ATOM 691 C C . ASN A 1 84 ? 15.504 -10.369 -25.248 1.00 89.38 84 ASN A C 1
ATOM 693 O O . ASN A 1 84 ? 16.633 -10.846 -25.177 1.00 89.38 84 ASN A O 1
ATOM 697 N N . GLN A 1 85 ? 15.290 -9.055 -25.144 1.00 89.12 85 GLN A N 1
ATOM 698 C CA . GLN A 1 85 ? 16.358 -8.098 -24.844 1.00 89.12 85 GLN A CA 1
ATOM 699 C C . GLN A 1 85 ? 16.588 -7.956 -23.339 1.00 89.12 85 GLN A C 1
ATOM 701 O O . GLN A 1 85 ? 17.728 -7.804 -22.912 1.00 89.12 85 GLN A O 1
ATOM 706 N N . ILE A 1 86 ? 15.517 -7.987 -22.541 1.00 89.00 86 ILE A N 1
ATOM 707 C CA . ILE A 1 86 ? 15.572 -7.690 -21.104 1.00 89.00 86 ILE A CA 1
ATOM 708 C C . ILE A 1 86 ? 15.847 -8.948 -20.271 1.00 89.00 86 ILE A C 1
ATOM 710 O O . ILE A 1 86 ? 16.607 -8.880 -19.307 1.00 89.00 86 ILE A O 1
ATOM 714 N N . LEU A 1 87 ? 15.295 -10.106 -20.649 1.00 88.94 87 LEU A N 1
ATOM 715 C CA . LEU A 1 87 ? 15.445 -11.351 -19.891 1.00 88.94 87 LEU A CA 1
ATOM 716 C C . LEU A 1 87 ? 16.922 -11.763 -19.704 1.00 88.94 87 LEU A C 1
ATOM 718 O O . LEU A 1 87 ? 17.311 -12.000 -18.561 1.00 88.94 87 LEU A O 1
ATOM 722 N N . PRO A 1 88 ? 17.800 -11.716 -20.733 1.00 89.31 88 PRO A N 1
ATOM 723 C CA . PRO A 1 88 ? 19.220 -12.028 -20.546 1.00 89.31 88 PRO A CA 1
ATOM 724 C C . PRO A 1 88 ? 19.960 -11.029 -19.646 1.00 89.31 88 PRO A C 1
ATOM 726 O O . PRO A 1 88 ? 21.010 -11.353 -19.090 1.00 89.31 88 PRO A O 1
ATOM 729 N N . LEU A 1 89 ? 19.462 -9.791 -19.529 1.00 87.62 89 LEU A N 1
ATOM 730 C CA . LEU A 1 89 ? 20.020 -8.800 -18.608 1.00 87.62 89 LEU A CA 1
ATOM 731 C C . LEU A 1 89 ? 19.636 -9.137 -17.166 1.00 87.62 89 LEU A C 1
ATOM 733 O O . LEU A 1 89 ? 20.468 -8.983 -16.278 1.00 87.62 89 LEU A O 1
ATOM 737 N N . LEU A 1 90 ? 18.419 -9.631 -16.932 1.00 85.81 90 LEU A N 1
ATOM 738 C CA . LEU A 1 90 ? 17.963 -10.058 -15.607 1.00 85.81 90 LEU A CA 1
ATOM 739 C C . LEU A 1 90 ? 18.654 -11.338 -15.138 1.00 85.81 90 LEU A C 1
ATOM 741 O O . LEU A 1 90 ? 19.137 -11.380 -14.014 1.00 85.81 90 LEU A O 1
ATOM 745 N N . GLU A 1 91 ? 18.788 -12.348 -15.999 1.00 84.44 91 GLU A N 1
ATOM 746 C CA . GLU A 1 91 ? 19.449 -13.618 -15.647 1.00 84.44 91 GLU A CA 1
ATOM 747 C C . GLU A 1 91 ? 20.906 -13.425 -15.201 1.00 84.44 91 GLU A C 1
ATOM 749 O O . GLU A 1 91 ? 21.408 -14.145 -14.340 1.00 84.44 91 GLU A O 1
ATOM 754 N N . LYS A 1 92 ? 21.588 -12.415 -15.753 1.00 78.50 92 LYS A N 1
ATOM 755 C CA . LYS A 1 92 ? 22.958 -12.048 -15.363 1.00 78.50 92 LYS A CA 1
ATOM 756 C C . LYS A 1 92 ? 23.038 -11.294 -14.036 1.00 78.50 92 LYS A C 1
ATOM 758 O O . LYS A 1 92 ? 24.130 -11.158 -13.492 1.00 78.50 92 LYS A O 1
ATOM 763 N N . ASN A 1 93 ? 21.921 -10.768 -13.544 1.00 71.19 93 ASN A N 1
ATOM 764 C CA . ASN A 1 93 ? 21.866 -9.872 -12.400 1.00 71.19 93 ASN A CA 1
ATOM 765 C C . ASN A 1 93 ? 20.828 -10.393 -11.389 1.00 71.19 93 ASN A C 1
ATOM 767 O O . ASN A 1 93 ? 19.663 -10.007 -11.390 1.00 71.19 93 ASN A O 1
ATOM 771 N N . SER A 1 94 ? 21.268 -11.305 -10.523 1.00 59.12 94 SER A N 1
ATOM 772 C CA . SER A 1 94 ? 20.424 -12.113 -9.636 1.00 59.12 94 SER A CA 1
ATOM 773 C C . SER A 1 94 ? 19.832 -11.336 -8.449 1.00 59.12 94 SER A C 1
ATOM 775 O O . SER A 1 94 ? 20.390 -11.425 -7.353 1.00 59.12 94 SER A O 1
ATOM 777 N N . LEU A 1 95 ? 18.739 -10.571 -8.602 1.00 61.12 95 LEU A N 1
ATOM 778 C CA . LEU A 1 95 ? 18.197 -9.788 -7.475 1.00 61.12 95 LEU A CA 1
ATOM 779 C C . LEU A 1 95 ? 16.663 -9.678 -7.348 1.00 61.12 95 LEU A C 1
ATOM 781 O O . LEU A 1 95 ? 15.962 -9.315 -8.284 1.00 61.12 95 LEU A O 1
ATOM 785 N N . ILE A 1 96 ? 16.225 -9.898 -6.094 1.00 62.00 96 ILE A N 1
ATOM 786 C CA . ILE A 1 96 ? 14.979 -9.514 -5.387 1.00 62.00 96 ILE A CA 1
ATOM 787 C C . ILE A 1 96 ? 13.678 -9.747 -6.172 1.00 62.00 96 ILE A C 1
ATOM 789 O O . ILE A 1 96 ? 12.941 -8.813 -6.495 1.00 62.00 96 ILE A O 1
ATOM 793 N N . GLU A 1 97 ? 13.370 -11.021 -6.412 1.00 63.53 97 GLU A N 1
ATOM 794 C CA . GLU A 1 97 ? 12.207 -11.461 -7.197 1.00 63.53 97 GLU A CA 1
ATOM 795 C C . GLU A 1 97 ? 10.840 -11.116 -6.572 1.00 63.53 97 GLU A C 1
ATOM 797 O O . GLU A 1 97 ? 9.843 -11.059 -7.287 1.00 63.53 97 GLU A O 1
ATOM 802 N N . ASP A 1 98 ? 10.780 -10.812 -5.271 1.00 76.06 98 ASP A N 1
ATOM 803 C CA . ASP A 1 98 ? 9.499 -10.620 -4.570 1.00 76.06 98 ASP A CA 1
ATOM 804 C C . ASP A 1 98 ? 9.022 -9.159 -4.503 1.00 76.06 98 ASP A C 1
ATOM 806 O O . ASP A 1 98 ? 7.842 -8.883 -4.236 1.00 76.06 98 ASP A O 1
ATOM 810 N N . MET A 1 99 ? 9.932 -8.201 -4.714 1.00 85.00 99 MET A N 1
ATOM 811 C CA . MET A 1 99 ? 9.644 -6.766 -4.565 1.00 85.00 99 MET A CA 1
ATOM 812 C C . MET A 1 99 ? 9.604 -6.007 -5.888 1.00 85.00 99 MET A C 1
ATOM 814 O O . MET A 1 99 ? 8.974 -4.947 -5.954 1.00 85.00 99 MET A O 1
ATOM 818 N N . VAL A 1 100 ? 10.262 -6.535 -6.921 1.00 89.56 100 VAL A N 1
ATOM 819 C CA . VAL A 1 100 ? 10.416 -5.880 -8.220 1.00 89.56 100 VAL A CA 1
ATOM 820 C C . VAL A 1 100 ? 9.864 -6.779 -9.316 1.00 89.56 100 VAL A C 1
ATOM 822 O O . VAL A 1 100 ? 10.320 -7.901 -9.504 1.00 89.56 100 VAL A O 1
ATOM 825 N N . TYR A 1 101 ? 8.913 -6.254 -10.080 1.00 91.38 101 TYR A N 1
ATOM 826 C CA . TYR A 1 101 ? 8.312 -6.935 -11.218 1.00 91.38 101 TYR A CA 1
ATOM 827 C C . TYR A 1 101 ? 8.714 -6.212 -12.494 1.00 91.38 101 TYR A C 1
ATOM 829 O O . TYR A 1 101 ? 8.414 -5.032 -12.670 1.00 91.38 101 TYR A O 1
ATOM 837 N N . TRP A 1 102 ? 9.374 -6.922 -13.398 1.00 92.31 102 TRP A N 1
ATOM 838 C CA . TRP A 1 102 ? 9.764 -6.390 -14.698 1.00 92.31 102 TRP A CA 1
ATOM 839 C C . TRP A 1 102 ? 8.657 -6.641 -15.713 1.00 92.31 102 TRP A C 1
ATOM 841 O O . TRP A 1 102 ? 8.167 -7.762 -15.845 1.00 92.31 102 TRP A O 1
ATOM 851 N N . ILE A 1 103 ? 8.242 -5.590 -16.414 1.00 93.81 103 ILE A N 1
ATOM 852 C CA . ILE A 1 103 ? 7.090 -5.601 -17.313 1.00 93.81 103 ILE A CA 1
ATOM 853 C C . ILE A 1 103 ? 7.515 -5.032 -18.659 1.00 93.81 103 ILE A C 1
ATOM 855 O O . ILE A 1 103 ? 7.963 -3.890 -18.754 1.00 93.81 103 ILE A O 1
ATOM 859 N N . VAL A 1 104 ? 7.303 -5.811 -19.715 1.00 92.94 104 VAL A N 1
ATOM 860 C CA . VAL A 1 104 ? 7.489 -5.373 -21.099 1.00 92.94 104 VAL A CA 1
ATOM 861 C C . VAL A 1 104 ? 6.114 -5.338 -21.760 1.00 92.94 104 VAL A C 1
ATOM 863 O O . VAL A 1 104 ? 5.570 -6.363 -22.157 1.00 92.94 104 VAL A O 1
ATOM 866 N N . SER A 1 105 ? 5.494 -4.157 -21.818 1.00 91.88 105 SER A N 1
ATOM 867 C CA . SER A 1 105 ? 4.144 -4.009 -22.375 1.00 91.88 105 SER A CA 1
ATOM 868 C C . SER A 1 105 ? 3.924 -2.635 -23.000 1.00 91.88 105 SER A C 1
ATOM 870 O O . SER A 1 105 ? 3.591 -1.658 -22.326 1.00 91.88 105 SER A O 1
ATOM 872 N N . ALA A 1 106 ? 4.017 -2.581 -24.330 1.00 88.38 106 ALA A N 1
ATOM 873 C CA . ALA A 1 106 ? 3.674 -1.386 -25.100 1.00 88.38 106 ALA A CA 1
ATOM 874 C C . ALA A 1 106 ? 2.211 -0.956 -24.883 1.00 88.38 106 ALA A C 1
ATOM 876 O O . ALA A 1 106 ? 1.903 0.233 -24.901 1.00 88.38 106 ALA A O 1
ATOM 877 N N . ASN A 1 107 ? 1.303 -1.910 -24.652 1.00 89.88 107 ASN A N 1
ATOM 878 C CA . ASN A 1 107 ? -0.105 -1.617 -24.386 1.00 89.88 107 ASN A CA 1
ATOM 879 C C . ASN A 1 107 ? -0.294 -0.913 -23.040 1.00 89.88 107 ASN A C 1
ATOM 881 O O . ASN A 1 107 ? -1.030 0.071 -22.981 1.00 89.88 107 ASN A O 1
ATOM 885 N N . LEU A 1 108 ? 0.409 -1.359 -21.992 1.00 90.75 108 LEU A N 1
ATOM 886 C CA . LEU A 1 108 ? 0.400 -0.669 -20.702 1.00 90.75 108 LEU A CA 1
ATOM 887 C C . LEU A 1 108 ? 0.958 0.751 -20.854 1.00 90.75 108 LEU A C 1
ATOM 889 O O . LEU A 1 108 ? 0.330 1.705 -20.411 1.00 90.75 108 LEU A O 1
ATOM 893 N N . ALA A 1 109 ? 2.080 0.916 -21.560 1.00 89.44 109 ALA A N 1
ATOM 894 C CA . ALA A 1 109 ? 2.646 2.240 -21.818 1.00 89.44 109 ALA A CA 1
ATOM 895 C C . ALA A 1 109 ? 1.668 3.166 -22.572 1.00 89.44 109 ALA A C 1
ATOM 897 O O . ALA A 1 109 ? 1.588 4.355 -22.263 1.00 89.44 109 ALA A O 1
ATOM 898 N N . LYS A 1 110 ? 0.887 2.638 -23.527 1.00 88.44 110 LYS A N 1
ATOM 899 C CA . LYS A 1 110 ? -0.162 3.400 -24.233 1.00 88.44 110 LYS A CA 1
ATOM 900 C C . LYS A 1 110 ? -1.301 3.806 -23.299 1.00 88.44 110 LYS A C 1
ATOM 902 O O . LYS A 1 110 ? -1.736 4.950 -23.358 1.00 88.44 110 LYS A O 1
ATOM 907 N N . GLN A 1 111 ? -1.755 2.906 -22.426 1.00 88.12 111 GLN A N 1
ATOM 908 C CA . GLN A 1 111 ? -2.792 3.204 -21.428 1.00 88.12 111 GLN A CA 1
ATOM 909 C C . GLN A 1 111 ? -2.345 4.281 -20.436 1.00 88.12 111 GLN A C 1
ATOM 911 O O . GLN A 1 111 ? -3.133 5.150 -20.070 1.00 88.12 111 GLN A O 1
ATOM 916 N N . LEU A 1 112 ? -1.067 4.262 -20.055 1.00 86.94 112 LEU A N 1
ATOM 917 C CA . LEU A 1 112 ? -0.459 5.297 -19.221 1.00 86.94 112 LEU A CA 1
ATOM 918 C C . LEU A 1 112 ? -0.160 6.594 -19.990 1.00 86.94 112 LEU A C 1
ATOM 920 O O . LEU A 1 112 ? 0.280 7.561 -19.383 1.00 86.94 112 LEU A O 1
ATOM 924 N N . GLN A 1 113 ? -0.400 6.635 -21.306 1.00 88.62 113 GLN A N 1
ATOM 925 C CA . GLN A 1 113 ? -0.081 7.767 -22.189 1.00 88.62 113 GLN A CA 1
ATOM 926 C C . GLN A 1 113 ? 1.420 8.121 -22.214 1.00 88.62 113 GLN A C 1
ATOM 928 O O . GLN A 1 113 ? 1.809 9.257 -22.469 1.00 88.62 113 GLN A O 1
ATOM 933 N N . LEU A 1 114 ? 2.279 7.124 -21.977 1.00 87.75 114 LEU A N 1
ATOM 934 C CA . LEU A 1 114 ? 3.741 7.253 -21.942 1.00 87.75 114 LEU A CA 1
ATOM 935 C C . LEU A 1 114 ? 4.426 6.573 -23.136 1.00 87.75 114 LEU A C 1
ATOM 937 O O . LEU A 1 114 ? 5.648 6.609 -23.252 1.00 87.75 114 LEU A O 1
ATOM 941 N N . TYR A 1 115 ? 3.667 5.927 -24.020 1.00 88.12 115 TYR A N 1
ATOM 942 C CA . TYR A 1 115 ? 4.216 5.247 -25.190 1.00 88.12 115 TYR A CA 1
ATOM 943 C C . TYR A 1 115 ? 4.615 6.233 -26.291 1.00 88.12 115 TYR A C 1
ATOM 945 O O . TYR A 1 115 ? 3.801 7.057 -26.709 1.00 88.12 115 TYR A O 1
ATOM 953 N N . ARG A 1 116 ? 5.830 6.075 -26.833 1.00 84.25 116 ARG A N 1
ATOM 954 C CA . ARG A 1 116 ? 6.301 6.822 -28.009 1.00 84.25 116 ARG A CA 1
ATOM 955 C C . ARG A 1 116 ? 6.599 5.897 -29.192 1.00 84.25 116 ARG A C 1
ATOM 957 O O . ARG A 1 116 ? 6.084 6.115 -30.284 1.00 84.25 116 ARG A O 1
ATOM 964 N N . ALA A 1 117 ? 7.397 4.859 -28.973 1.00 80.19 117 ALA A N 1
ATOM 965 C CA . ALA A 1 117 ? 7.739 3.817 -29.938 1.00 80.19 117 ALA A CA 1
ATOM 966 C C . ALA A 1 117 ? 8.023 2.493 -29.206 1.00 80.19 117 ALA A C 1
ATOM 968 O O . ALA A 1 117 ? 8.005 2.447 -27.978 1.00 80.19 117 ALA A O 1
ATOM 969 N N . HIS A 1 118 ? 8.290 1.413 -29.944 1.00 74.75 118 HIS A N 1
ATOM 970 C CA . HIS A 1 118 ? 8.536 0.099 -29.338 1.00 74.75 118 HIS A CA 1
ATOM 971 C C . HIS A 1 118 ? 9.714 0.123 -28.348 1.00 74.75 118 HIS A C 1
ATOM 973 O O . HIS A 1 118 ? 9.584 -0.362 -27.226 1.00 74.75 118 HIS A O 1
ATOM 979 N N . ASP A 1 119 ? 10.808 0.784 -28.731 1.00 81.44 119 ASP A N 1
ATOM 980 C CA . ASP A 1 119 ? 12.039 0.873 -27.934 1.00 81.44 119 ASP A CA 1
ATOM 981 C C . ASP A 1 119 ? 12.151 2.169 -27.112 1.00 81.44 119 ASP A C 1
ATOM 983 O O . ASP A 1 119 ? 13.155 2.383 -26.428 1.00 81.44 119 ASP A O 1
ATOM 987 N N . TYR A 1 120 ? 11.126 3.032 -27.155 1.00 83.94 120 TYR A N 1
ATOM 988 C CA . TYR A 1 120 ? 11.172 4.355 -26.533 1.00 83.94 120 TYR A CA 1
ATOM 989 C C . TYR A 1 120 ? 9.852 4.752 -25.872 1.00 83.94 120 TYR A C 1
ATOM 991 O O . TYR A 1 120 ? 8.799 4.784 -26.514 1.00 83.94 120 TYR A O 1
ATOM 999 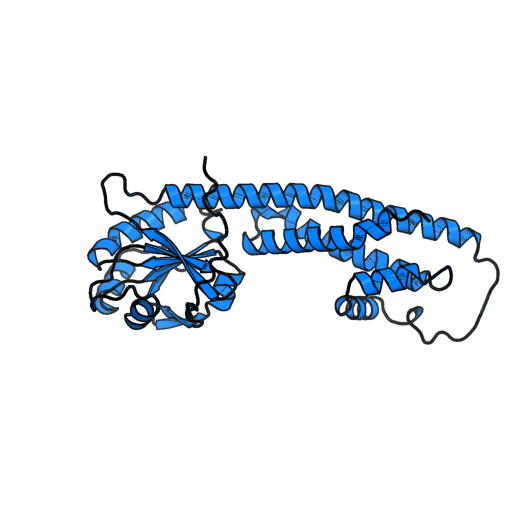N N . TYR A 1 121 ? 9.916 5.167 -24.610 1.00 89.31 121 TYR A N 1
ATOM 1000 C CA . TYR A 1 121 ? 8.808 5.824 -23.909 1.00 89.31 121 TYR A CA 1
ATOM 1001 C C . TYR A 1 121 ? 9.065 7.329 -23.769 1.00 89.31 121 TYR A C 1
ATOM 1003 O O . TYR A 1 121 ? 10.171 7.814 -24.007 1.00 89.31 121 TYR A O 1
ATOM 1011 N N . CYS A 1 122 ? 8.031 8.089 -23.409 1.00 86.25 122 CYS A N 1
ATOM 1012 C CA . CYS A 1 122 ? 8.079 9.550 -23.296 1.00 86.25 122 CYS A CA 1
ATOM 1013 C C . CYS A 1 122 ? 9.104 10.049 -22.265 1.00 86.25 122 CYS A C 1
ATOM 1015 O O . CYS A 1 122 ? 9.540 11.192 -22.353 1.00 86.25 122 CYS A O 1
ATOM 1017 N N . GLY A 1 123 ? 9.497 9.205 -21.309 1.00 87.38 123 GLY A N 1
ATOM 1018 C CA . GLY A 1 123 ? 10.473 9.544 -20.285 1.00 87.38 123 GLY A CA 1
ATOM 1019 C C . GLY A 1 123 ? 10.581 8.480 -19.199 1.00 87.38 123 GLY A C 1
ATOM 1020 O O . GLY A 1 123 ? 9.906 7.444 -19.228 1.00 87.38 123 GLY A O 1
ATOM 1021 N N . THR A 1 124 ? 11.453 8.763 -18.238 1.00 90.44 124 THR A N 1
ATOM 1022 C CA . THR A 1 124 ? 11.649 7.946 -17.042 1.00 90.44 124 THR A CA 1
ATOM 1023 C C . THR A 1 124 ? 10.864 8.576 -15.906 1.00 90.44 124 THR A C 1
ATOM 1025 O O . THR A 1 124 ? 11.201 9.670 -15.457 1.00 90.44 124 THR A O 1
ATOM 1028 N N . PHE A 1 125 ? 9.798 7.923 -15.459 1.00 90.88 125 PHE A N 1
ATOM 1029 C CA . PHE A 1 125 ? 8.888 8.480 -14.462 1.00 90.88 125 PHE A CA 1
ATOM 1030 C C . PHE A 1 125 ? 8.708 7.516 -13.299 1.00 90.88 125 PHE A C 1
ATOM 1032 O O . PHE A 1 125 ? 8.684 6.304 -13.500 1.00 90.88 125 PHE A O 1
ATOM 1039 N N . LEU A 1 126 ? 8.534 8.068 -12.099 1.00 91.81 126 LEU A N 1
ATOM 1040 C CA . LEU A 1 126 ? 7.968 7.373 -10.952 1.00 91.81 126 LEU A CA 1
ATOM 1041 C C . LEU A 1 126 ? 6.481 7.710 -10.854 1.00 91.81 126 LEU A C 1
ATOM 1043 O O . LEU A 1 126 ? 6.101 8.883 -10.776 1.00 91.81 126 LEU A O 1
ATOM 1047 N N . LEU A 1 127 ? 5.661 6.672 -10.787 1.00 93.44 127 LEU A N 1
ATOM 1048 C CA . LEU A 1 127 ? 4.229 6.748 -10.568 1.00 93.44 127 LEU A CA 1
ATOM 1049 C C . LEU A 1 127 ? 3.863 5.986 -9.294 1.00 93.44 127 LEU A C 1
ATOM 1051 O O . LEU A 1 127 ? 4.539 5.021 -8.939 1.00 93.44 127 LEU A O 1
ATOM 1055 N N . GLU A 1 128 ? 2.772 6.373 -8.642 1.00 91.75 128 GLU A N 1
ATOM 1056 C CA . GLU A 1 128 ? 2.147 5.590 -7.568 1.00 91.75 128 GLU A CA 1
ATOM 1057 C C . GLU A 1 128 ? 0.737 5.186 -7.982 1.00 91.75 128 GLU A C 1
ATOM 1059 O O . GLU A 1 128 ? -0.020 5.992 -8.528 1.00 91.75 128 GLU A O 1
ATOM 1064 N N . VAL A 1 129 ? 0.402 3.923 -7.719 1.00 92.12 129 VAL A N 1
ATOM 1065 C CA . VAL A 1 129 ? -0.946 3.386 -7.893 1.00 92.12 129 VAL A CA 1
ATOM 1066 C C . VAL A 1 129 ? -1.637 3.390 -6.535 1.00 92.12 129 VAL A C 1
ATOM 1068 O O . VAL A 1 129 ? -1.181 2.780 -5.564 1.00 92.12 129 VAL A O 1
ATOM 1071 N N . HIS A 1 130 ? -2.750 4.102 -6.461 1.00 87.94 130 HIS A N 1
ATOM 1072 C CA . HIS A 1 130 ? -3.552 4.243 -5.261 1.00 87.94 130 HIS A CA 1
ATOM 1073 C C . HIS A 1 130 ? -4.436 3.015 -5.027 1.00 87.94 130 HIS A C 1
ATOM 1075 O O . HIS A 1 130 ? -4.742 2.248 -5.934 1.00 87.94 130 HIS A O 1
ATOM 1081 N N . ALA A 1 131 ? -4.923 2.864 -3.793 1.00 84.50 131 ALA A N 1
ATOM 1082 C CA . ALA A 1 131 ? -5.771 1.738 -3.387 1.00 84.50 131 ALA A CA 1
ATOM 1083 C C . ALA A 1 131 ? -7.137 1.685 -4.102 1.00 84.50 131 ALA A C 1
ATOM 1085 O O . ALA A 1 131 ? -7.812 0.666 -4.055 1.00 84.50 131 ALA A O 1
ATOM 1086 N N . ASN A 1 132 ? -7.557 2.776 -4.745 1.00 85.94 132 ASN A N 1
ATOM 1087 C CA . ASN A 1 132 ? -8.758 2.835 -5.582 1.00 85.94 132 ASN A CA 1
ATOM 1088 C C . ASN A 1 132 ? -8.471 2.490 -7.059 1.00 85.94 132 ASN A C 1
ATOM 1090 O O . ASN A 1 132 ? -9.354 2.643 -7.900 1.00 85.94 132 ASN A O 1
ATOM 1094 N N . GLY A 1 133 ? -7.241 2.075 -7.377 1.00 86.94 133 GLY A N 1
ATOM 1095 C CA . GLY A 1 133 ? -6.804 1.698 -8.718 1.00 86.94 133 GLY A CA 1
ATOM 1096 C C . GLY A 1 133 ? -6.417 2.869 -9.620 1.00 86.94 133 GLY A C 1
ATOM 1097 O O . GLY A 1 133 ? -5.981 2.629 -10.737 1.00 86.94 133 GLY A O 1
ATOM 1098 N N . TYR A 1 134 ? -6.540 4.123 -9.181 1.00 90.19 134 TYR A N 1
ATOM 1099 C CA . TYR A 1 134 ? -6.057 5.269 -9.959 1.00 90.19 134 TYR A CA 1
ATOM 1100 C C . TYR A 1 134 ? -4.552 5.450 -9.779 1.00 90.19 134 TYR A C 1
ATOM 1102 O O . TYR A 1 134 ? -3.993 5.049 -8.759 1.00 90.19 134 TYR A O 1
ATOM 1110 N N . TRP A 1 135 ? -3.892 6.075 -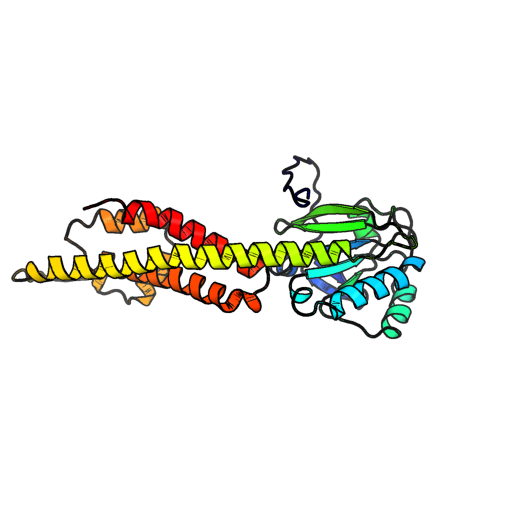10.748 1.00 91.69 135 TRP A N 1
ATOM 1111 C CA . TRP A 1 135 ? -2.455 6.336 -10.692 1.00 91.69 135 TRP A CA 1
ATOM 1112 C C . TRP A 1 135 ? -2.136 7.818 -10.881 1.00 91.69 135 TRP A C 1
ATOM 1114 O O . TRP A 1 135 ? -2.904 8.557 -11.496 1.00 91.69 135 TRP A O 1
ATOM 1124 N N . GLN A 1 136 ? -0.980 8.235 -10.369 1.00 89.94 136 GLN A N 1
ATOM 1125 C CA . GLN A 1 136 ? -0.445 9.584 -10.553 1.00 89.94 136 GLN A CA 1
ATOM 1126 C C . GLN A 1 136 ? 1.063 9.556 -10.806 1.00 89.94 136 GLN A C 1
ATOM 1128 O O . GLN A 1 136 ? 1.764 8.680 -10.295 1.00 89.94 136 GLN A O 1
ATOM 1133 N N . ILE A 1 137 ? 1.569 10.532 -11.563 1.00 88.50 137 ILE A N 1
ATOM 1134 C CA . ILE A 1 137 ? 3.012 10.765 -11.704 1.00 88.50 137 ILE A CA 1
ATOM 1135 C C . ILE A 1 137 ? 3.486 11.529 -10.471 1.00 88.50 137 ILE A C 1
ATOM 1137 O O . ILE A 1 137 ? 2.989 12.614 -10.182 1.00 88.50 137 ILE A O 1
ATOM 1141 N N . ILE A 1 138 ? 4.463 10.970 -9.764 1.00 87.31 138 ILE A N 1
ATOM 1142 C CA . ILE A 1 138 ? 5.099 11.621 -8.615 1.00 87.31 138 ILE A CA 1
ATOM 1143 C C . ILE A 1 138 ? 6.289 12.450 -9.082 1.00 87.31 138 ILE A C 1
ATOM 1145 O O . ILE A 1 138 ? 6.513 13.555 -8.590 1.00 87.31 138 ILE A O 1
ATOM 1149 N N . ARG A 1 139 ? 7.097 11.895 -9.993 1.00 86.69 139 ARG A N 1
ATOM 1150 C CA . ARG A 1 139 ? 8.373 12.505 -10.364 1.00 86.69 139 ARG A CA 1
ATOM 1151 C C . ARG A 1 139 ? 8.880 12.029 -11.717 1.00 86.69 139 ARG A C 1
ATOM 1153 O O . ARG A 1 139 ? 8.746 10.859 -12.059 1.00 86.69 139 ARG A O 1
ATOM 1160 N N . GLN A 1 140 ? 9.541 12.926 -12.438 1.00 88.19 140 GLN A N 1
ATOM 1161 C CA . GLN A 1 140 ? 10.434 12.576 -13.537 1.00 88.19 140 GLN A CA 1
ATOM 1162 C C . GLN A 1 140 ? 11.838 12.288 -12.990 1.00 88.19 140 GLN A C 1
ATOM 1164 O O . GLN A 1 140 ? 12.368 13.050 -12.180 1.00 88.19 140 GLN A O 1
ATOM 1169 N N . ILE A 1 141 ? 12.418 11.165 -13.404 1.00 84.88 141 ILE A N 1
ATOM 1170 C CA . ILE A 1 141 ? 13.759 10.733 -13.010 1.00 84.88 141 ILE A CA 1
ATOM 1171 C C . ILE A 1 141 ? 14.730 11.204 -14.091 1.00 84.88 141 ILE A C 1
ATOM 1173 O O . ILE A 1 141 ? 14.682 10.740 -15.230 1.00 84.88 141 ILE A O 1
ATOM 1177 N N . GLU A 1 142 ? 15.604 12.136 -13.731 1.00 79.56 142 GLU A N 1
ATOM 1178 C CA . GLU A 1 142 ? 16.665 12.623 -14.607 1.00 79.56 142 GLU A CA 1
ATOM 1179 C C . GLU A 1 142 ? 17.926 11.778 -14.414 1.00 79.56 142 GLU A C 1
ATOM 1181 O O . GLU A 1 142 ? 18.326 11.478 -13.289 1.00 79.56 142 GLU A O 1
ATOM 1186 N N . LEU A 1 143 ? 18.549 11.377 -15.523 1.00 71.06 143 LEU A N 1
ATOM 1187 C CA . LEU A 1 143 ? 19.830 10.679 -15.503 1.00 71.06 143 LEU A CA 1
ATOM 1188 C C . LEU A 1 143 ? 20.954 11.725 -15.488 1.00 71.06 143 LEU A C 1
ATOM 1190 O O . LEU A 1 143 ? 21.213 12.350 -16.513 1.00 71.06 143 LEU A O 1
ATOM 1194 N N . GLY A 1 144 ? 21.602 11.924 -14.340 1.00 62.31 144 GLY A N 1
ATOM 1195 C CA . GLY A 1 144 ? 22.718 12.863 -14.159 1.00 62.31 144 GLY A CA 1
ATOM 1196 C C . GLY A 1 144 ? 23.661 12.431 -13.031 1.00 62.31 144 GLY A C 1
ATOM 1197 O O . GLY A 1 144 ? 23.361 11.468 -12.327 1.00 62.31 144 GLY A O 1
ATOM 1198 N N . GLU A 1 145 ? 24.792 13.130 -12.864 1.00 54.31 145 GLU A N 1
ATOM 1199 C CA . GLU A 1 145 ? 25.886 12.757 -11.937 1.00 54.31 145 GLU A CA 1
ATOM 1200 C C . GLU A 1 145 ? 25.448 12.678 -10.458 1.00 54.31 145 GLU A C 1
ATOM 1202 O O . GLU A 1 145 ? 25.945 11.825 -9.729 1.00 54.31 145 GLU A O 1
ATOM 1207 N N . ASP A 1 146 ? 24.428 13.450 -10.063 1.00 54.06 146 ASP A N 1
ATOM 1208 C CA . ASP A 1 146 ? 23.789 13.409 -8.733 1.00 54.06 146 ASP A CA 1
ATOM 1209 C C . ASP A 1 146 ? 22.410 12.704 -8.731 1.00 54.06 146 ASP A C 1
ATOM 1211 O O . ASP A 1 146 ? 21.668 12.736 -7.747 1.00 54.06 146 ASP A O 1
ATOM 1215 N N . GLY A 1 147 ? 22.025 12.071 -9.845 1.00 55.28 147 GLY A N 1
ATOM 1216 C CA . GLY A 1 147 ? 20.670 11.578 -10.142 1.00 55.28 147 GLY A CA 1
ATOM 1217 C C . GLY A 1 147 ? 20.221 10.324 -9.380 1.00 55.28 147 GLY A C 1
ATOM 1218 O O . GLY A 1 147 ? 19.409 9.560 -9.891 1.00 55.28 147 GLY A O 1
ATOM 1219 N N . GLY A 1 148 ? 20.741 10.065 -8.182 1.00 69.56 148 GLY A N 1
ATOM 1220 C CA . GLY A 1 148 ? 20.380 8.891 -7.384 1.00 69.56 148 GLY A CA 1
ATOM 1221 C C . GLY A 1 148 ? 18.913 8.874 -6.923 1.00 69.56 148 GLY A C 1
ATOM 1222 O O . GLY A 1 148 ? 18.214 9.890 -6.889 1.00 69.56 148 GLY A O 1
ATOM 1223 N N . MET A 1 149 ? 18.432 7.701 -6.501 1.00 78.31 149 MET A N 1
ATOM 1224 C CA . MET A 1 149 ? 17.090 7.544 -5.910 1.00 78.31 149 MET A CA 1
ATOM 1225 C C . MET A 1 149 ? 17.044 7.753 -4.386 1.00 78.31 149 MET A C 1
ATOM 1227 O O . MET A 1 149 ? 16.076 7.366 -3.733 1.00 78.31 149 MET A O 1
ATOM 1231 N N . ASP A 1 150 ? 18.048 8.407 -3.797 1.00 79.38 150 ASP A N 1
ATOM 1232 C CA . ASP A 1 150 ? 18.120 8.625 -2.345 1.00 79.38 150 ASP A CA 1
ATOM 1233 C C . ASP A 1 150 ? 16.933 9.439 -1.806 1.00 79.38 150 ASP A C 1
ATOM 1235 O O . ASP A 1 150 ? 16.443 9.192 -0.708 1.00 79.38 150 ASP A O 1
ATOM 1239 N N . TRP A 1 151 ? 16.390 10.372 -2.589 1.00 80.75 151 TRP A N 1
ATOM 1240 C CA . TRP A 1 151 ? 15.179 11.108 -2.210 1.00 80.75 151 TRP A CA 1
ATOM 1241 C C . TRP A 1 151 ? 13.969 10.182 -1.985 1.00 80.75 151 TRP A C 1
ATOM 1243 O O . TRP A 1 151 ? 13.160 10.435 -1.091 1.00 80.75 151 TRP A O 1
ATOM 1253 N N . LEU A 1 152 ? 13.845 9.106 -2.772 1.00 81.69 152 LEU A N 1
ATOM 1254 C CA . LEU A 1 152 ? 12.758 8.135 -2.648 1.00 81.69 152 LEU A CA 1
ATOM 1255 C C . LEU A 1 152 ? 12.939 7.329 -1.365 1.00 81.69 152 LEU A C 1
ATOM 1257 O O . LEU A 1 152 ? 11.983 7.121 -0.621 1.00 81.69 152 LEU A O 1
ATOM 1261 N N . THR A 1 153 ? 14.181 6.963 -1.064 1.00 79.00 153 THR A N 1
ATOM 1262 C CA . THR A 1 153 ? 14.564 6.349 0.205 1.00 79.00 153 THR A CA 1
ATOM 1263 C C . THR A 1 153 ? 14.131 7.204 1.397 1.00 79.00 153 THR A C 1
ATOM 1265 O O . THR A 1 153 ? 13.382 6.731 2.254 1.00 79.00 153 THR A O 1
ATOM 1268 N N . TRP A 1 154 ? 14.537 8.478 1.443 1.00 80.81 154 TRP A N 1
ATOM 1269 C CA . TRP A 1 154 ? 14.174 9.387 2.537 1.00 80.81 154 TRP A CA 1
ATOM 1270 C C . TRP A 1 154 ? 12.661 9.553 2.673 1.00 80.81 154 TRP A C 1
ATOM 1272 O O . TRP A 1 154 ? 12.127 9.566 3.783 1.00 80.81 154 TRP A O 1
ATOM 1282 N N . SER A 1 155 ? 11.966 9.624 1.538 1.00 81.31 155 SER A N 1
ATOM 1283 C CA . SER A 1 155 ? 10.512 9.720 1.476 1.00 81.31 155 SER A CA 1
ATOM 1284 C C . SER A 1 155 ? 9.816 8.499 2.096 1.00 81.31 155 SER A C 1
ATOM 1286 O O . SER A 1 155 ? 8.917 8.655 2.930 1.00 81.31 155 SER A O 1
ATOM 1288 N N . LEU A 1 156 ? 10.253 7.281 1.756 1.00 82.56 156 LEU A N 1
ATOM 1289 C CA . LEU A 1 156 ? 9.697 6.041 2.310 1.00 82.56 156 LEU A CA 1
ATOM 1290 C C . LEU A 1 156 ? 9.926 5.944 3.823 1.00 82.56 156 LEU A C 1
ATOM 1292 O O . LEU A 1 156 ? 8.982 5.656 4.563 1.00 82.56 156 LEU A O 1
ATOM 1296 N N . ILE A 1 157 ? 11.142 6.256 4.280 1.00 82.25 157 ILE A N 1
ATOM 1297 C CA . ILE A 1 157 ? 11.508 6.242 5.704 1.00 82.25 157 ILE A CA 1
ATOM 1298 C C . ILE A 1 157 ? 10.658 7.243 6.485 1.00 82.25 157 ILE A C 1
ATOM 1300 O O . ILE A 1 157 ? 10.038 6.877 7.482 1.00 82.25 157 ILE A O 1
ATOM 1304 N N . SER A 1 158 ? 10.592 8.491 6.019 1.00 82.38 158 SER A N 1
ATOM 1305 C CA . SER A 1 158 ? 9.842 9.547 6.699 1.00 82.38 158 SER A CA 1
ATOM 1306 C C . SER A 1 158 ? 8.353 9.203 6.798 1.00 82.38 158 SER A C 1
ATOM 1308 O O . SER A 1 158 ? 7.786 9.260 7.889 1.00 82.38 158 SER A O 1
ATOM 1310 N N . THR A 1 159 ? 7.743 8.738 5.700 1.00 82.25 159 THR A N 1
ATOM 1311 C CA . THR A 1 159 ? 6.324 8.333 5.681 1.00 82.25 159 THR A CA 1
ATOM 1312 C C . THR A 1 159 ? 6.043 7.199 6.673 1.00 82.25 159 THR A C 1
ATOM 1314 O O . THR A 1 159 ? 5.003 7.181 7.346 1.00 82.25 159 THR A O 1
ATOM 1317 N N . ARG A 1 160 ? 6.964 6.233 6.773 1.00 83.56 160 ARG A N 1
ATOM 1318 C CA . ARG A 1 160 ? 6.840 5.123 7.716 1.00 83.56 160 ARG A CA 1
ATOM 1319 C C . ARG A 1 160 ? 6.963 5.599 9.158 1.00 83.56 160 ARG A C 1
ATOM 1321 O O . ARG A 1 160 ? 6.086 5.290 9.959 1.00 83.56 160 ARG A O 1
ATOM 1328 N N . GLN A 1 161 ? 8.011 6.356 9.476 1.00 85.25 161 GLN A N 1
ATOM 1329 C CA . GLN A 1 161 ? 8.253 6.874 10.824 1.00 85.25 161 GLN A CA 1
ATOM 1330 C C . GLN A 1 161 ? 7.077 7.715 11.326 1.00 85.25 161 GLN A C 1
ATOM 1332 O O . GLN A 1 161 ? 6.640 7.545 12.464 1.00 85.25 161 GLN A O 1
ATOM 1337 N N . GLU A 1 162 ? 6.515 8.564 10.463 1.00 86.31 162 GLU A N 1
ATOM 1338 C CA . GLU A 1 162 ? 5.320 9.343 10.782 1.00 86.31 162 GLU A CA 1
ATOM 1339 C C . GLU A 1 162 ? 4.127 8.430 11.100 1.00 86.31 162 GLU A C 1
ATOM 1341 O O . GLU A 1 162 ? 3.450 8.611 12.115 1.00 86.31 162 GLU A O 1
ATOM 1346 N N . SER A 1 163 ? 3.890 7.410 10.270 1.00 83.62 163 SER A N 1
ATOM 1347 C CA . SER A 1 163 ? 2.790 6.463 10.482 1.00 83.62 163 SER A CA 1
ATOM 1348 C C . SER A 1 163 ? 2.965 5.678 11.790 1.00 83.62 163 SER A C 1
ATOM 1350 O O . SER A 1 163 ? 2.016 5.541 12.558 1.00 83.62 163 SER A O 1
ATOM 1352 N N . GLU A 1 164 ? 4.180 5.228 12.111 1.00 86.19 164 GLU A N 1
ATOM 1353 C CA . GLU A 1 164 ? 4.481 4.558 13.384 1.00 86.19 164 GLU A CA 1
ATOM 1354 C C . GLU A 1 164 ? 4.287 5.478 14.594 1.00 86.19 164 GLU A C 1
ATOM 1356 O O . GLU A 1 164 ? 3.760 5.055 15.627 1.00 86.19 164 GLU A O 1
ATOM 1361 N N . GLN A 1 165 ? 4.684 6.747 14.486 1.00 88.19 165 GLN A N 1
ATOM 1362 C CA . GLN A 1 165 ? 4.463 7.732 15.541 1.00 88.19 165 GLN A CA 1
ATOM 1363 C C . GLN A 1 165 ? 2.966 7.990 15.764 1.00 88.19 165 GLN A C 1
ATOM 1365 O O . GLN A 1 165 ? 2.522 8.068 16.920 1.00 88.19 165 GLN A O 1
ATOM 1370 N N . ARG A 1 166 ? 2.177 8.069 14.685 1.00 85.00 166 ARG A N 1
ATOM 1371 C CA . ARG A 1 166 ? 0.715 8.163 14.770 1.00 85.00 166 ARG A CA 1
ATOM 1372 C C . ARG A 1 166 ? 0.112 6.915 15.410 1.00 85.00 166 ARG A C 1
ATOM 1374 O O . ARG A 1 166 ? -0.615 7.056 16.387 1.00 85.00 166 ARG A O 1
ATOM 1381 N N . ALA A 1 167 ? 0.503 5.712 14.985 1.00 85.19 167 ALA A N 1
ATOM 1382 C CA . ALA A 1 167 ? 0.049 4.456 15.589 1.00 85.19 167 ALA A CA 1
ATOM 1383 C C . ALA A 1 167 ? 0.336 4.388 17.100 1.00 85.19 167 ALA A C 1
ATOM 1385 O O . ALA A 1 167 ? -0.570 4.100 17.883 1.00 85.19 167 ALA A O 1
ATOM 1386 N N . LYS A 1 168 ? 1.554 4.739 17.538 1.00 88.50 168 LYS A N 1
ATOM 1387 C CA . LYS A 1 168 ? 1.912 4.806 18.969 1.00 88.50 168 LYS A CA 1
ATOM 1388 C C . LYS A 1 168 ? 1.008 5.763 19.746 1.00 88.50 168 LYS A C 1
ATOM 1390 O O . LYS A 1 168 ? 0.600 5.462 20.868 1.00 88.50 168 LYS A O 1
ATOM 1395 N N . SER A 1 169 ? 0.706 6.918 19.162 1.00 88.25 169 SER A N 1
ATOM 1396 C CA . SER A 1 169 ? -0.168 7.923 19.773 1.00 88.25 169 SER A CA 1
ATOM 1397 C C . SER A 1 169 ? -1.621 7.434 19.834 1.00 88.25 169 SER A C 1
ATOM 1399 O O . SER A 1 169 ? -2.267 7.548 20.878 1.00 88.25 169 SER A O 1
ATOM 1401 N N . SER A 1 170 ? -2.103 6.796 18.764 1.00 86.88 170 SER A N 1
ATOM 1402 C CA . SER A 1 170 ? -3.434 6.190 18.682 1.00 86.88 170 SER A CA 1
ATOM 1403 C C . SER A 1 170 ? -3.621 5.082 19.714 1.00 86.88 170 SER A C 1
ATOM 1405 O O . SER A 1 170 ? -4.619 5.114 20.432 1.00 86.88 170 SER A O 1
ATOM 1407 N N . VAL A 1 171 ? -2.650 4.176 19.883 1.00 89.06 171 VAL A N 1
ATOM 1408 C CA . VAL A 1 171 ? -2.691 3.134 20.927 1.00 89.06 171 VAL A CA 1
ATOM 1409 C C . VAL A 1 171 ? -2.780 3.760 22.317 1.00 89.06 171 VAL A C 1
ATOM 1411 O O . VAL A 1 171 ? -3.666 3.398 23.085 1.00 89.06 171 VAL A O 1
ATOM 1414 N N . LYS A 1 172 ? -1.936 4.754 22.633 1.00 88.44 172 LYS A N 1
ATOM 1415 C CA . LYS A 1 172 ? -1.982 5.442 23.938 1.00 88.44 172 LYS A CA 1
ATOM 1416 C C . LYS A 1 172 ? -3.350 6.070 24.217 1.00 88.44 172 LYS A C 1
ATOM 1418 O O . LYS A 1 172 ? -3.880 5.917 25.313 1.00 88.44 172 LYS A O 1
ATOM 1423 N N . SER A 1 173 ? -3.925 6.761 23.231 1.00 86.31 173 SER A N 1
ATOM 1424 C CA . SER A 1 173 ? -5.247 7.383 23.380 1.00 86.31 173 SER A CA 1
ATOM 1425 C C . SER A 1 173 ? -6.374 6.350 23.508 1.00 86.31 173 SER A C 1
ATOM 1427 O O . SER A 1 173 ? -7.262 6.508 24.345 1.00 86.31 173 SER A O 1
ATOM 1429 N N . SER A 1 174 ? -6.299 5.258 22.743 1.00 87.31 174 SER A N 1
ATOM 1430 C CA . SER A 1 174 ? -7.294 4.181 22.739 1.00 87.31 174 SER A CA 1
ATOM 1431 C C . SER A 1 174 ? -7.238 3.354 24.020 1.00 87.31 174 SER A C 1
ATOM 1433 O O . SER A 1 174 ? -8.280 2.940 24.520 1.00 87.31 174 SER A O 1
ATOM 1435 N N . GLN A 1 175 ? -6.052 3.183 24.611 1.00 88.00 175 GLN A N 1
ATOM 1436 C CA . GLN A 1 175 ? -5.894 2.500 25.893 1.00 88.00 175 GLN A CA 1
ATOM 1437 C C . GLN A 1 175 ? -6.657 3.222 27.011 1.00 88.00 175 GLN A C 1
ATOM 1439 O O . GLN A 1 175 ? -7.349 2.583 27.793 1.00 88.00 175 GLN A O 1
ATOM 1444 N N . ALA A 1 176 ? -6.635 4.559 27.039 1.00 86.44 176 ALA A N 1
ATOM 1445 C CA . ALA A 1 176 ? -7.407 5.326 28.019 1.00 86.44 176 ALA A CA 1
ATOM 1446 C C . ALA A 1 176 ? -8.931 5.132 27.867 1.00 86.44 176 ALA A C 1
ATOM 1448 O O . ALA A 1 176 ? -9.671 5.209 28.849 1.00 86.44 176 ALA A O 1
ATOM 1449 N N . VAL A 1 177 ? -9.411 4.894 26.643 1.00 86.00 177 VAL A N 1
ATOM 1450 C CA . VAL A 1 177 ? -10.822 4.588 26.348 1.00 86.00 177 VAL A CA 1
ATOM 1451 C C . VAL A 1 177 ? -11.161 3.158 26.764 1.00 86.00 177 VAL A C 1
ATOM 1453 O O . VAL A 1 177 ? -12.183 2.941 27.415 1.00 86.00 177 VAL A O 1
ATOM 1456 N N . LEU A 1 178 ? -10.281 2.202 26.461 1.00 86.88 178 LEU A N 1
ATOM 1457 C CA . LEU A 1 178 ? -10.404 0.807 26.883 1.00 86.88 178 LEU A CA 1
ATOM 1458 C C . LEU A 1 178 ? -10.474 0.691 28.414 1.00 86.88 178 LEU A C 1
ATOM 1460 O O . LEU A 1 178 ? -11.397 0.077 28.947 1.00 86.88 178 LEU A O 1
ATOM 1464 N N . ASP A 1 179 ? -9.582 1.377 29.131 1.00 86.81 179 ASP A N 1
ATOM 1465 C CA . ASP A 1 179 ? -9.575 1.405 30.596 1.00 86.81 179 ASP A CA 1
ATOM 1466 C C . ASP A 1 179 ? -10.879 1.999 31.162 1.00 86.81 179 ASP A C 1
ATOM 1468 O O . ASP A 1 179 ? -11.400 1.527 32.177 1.00 86.81 179 ASP A O 1
ATOM 1472 N N . LYS A 1 180 ? -11.449 3.021 30.504 1.00 85.56 180 LYS A N 1
ATOM 1473 C CA . LYS A 1 180 ? -12.752 3.597 30.882 1.00 85.56 180 LYS A CA 1
ATOM 1474 C C . LYS A 1 180 ? -13.907 2.624 30.655 1.00 85.56 180 LYS A C 1
ATOM 1476 O O . LYS A 1 180 ? -14.784 2.560 31.515 1.00 85.56 180 LYS A O 1
ATOM 1481 N N . LEU A 1 181 ? -13.913 1.874 29.551 1.00 82.44 181 LEU A N 1
ATOM 1482 C CA . LEU A 1 181 ? -14.925 0.842 29.286 1.00 82.44 181 LEU A CA 1
ATOM 1483 C C . LEU A 1 181 ? -14.904 -0.236 30.375 1.00 82.44 181 LEU A C 1
ATOM 1485 O O . LEU A 1 181 ? -15.948 -0.551 30.946 1.00 82.44 181 LEU A O 1
ATOM 1489 N N . ILE A 1 182 ? -13.710 -0.723 30.728 1.00 81.56 182 ILE A N 1
ATOM 1490 C CA . ILE A 1 182 ? -13.523 -1.727 31.786 1.00 81.56 182 ILE A CA 1
ATOM 1491 C C . ILE A 1 182 ? -14.013 -1.189 33.139 1.00 81.56 182 ILE A C 1
ATOM 1493 O O . ILE A 1 182 ? -14.755 -1.868 33.848 1.00 81.56 182 ILE A O 1
ATOM 1497 N N . ARG A 1 183 ? -13.667 0.058 33.492 1.00 81.00 183 ARG A N 1
ATOM 1498 C CA . ARG A 1 183 ? -14.146 0.684 34.738 1.00 81.00 183 ARG A CA 1
ATOM 1499 C C . ARG A 1 183 ? -15.662 0.868 34.756 1.00 81.00 183 ARG A C 1
ATOM 1501 O O . ARG A 1 183 ? -16.286 0.578 35.773 1.00 81.00 183 ARG A O 1
ATOM 1508 N N . LYS A 1 184 ? -16.257 1.351 33.659 1.00 73.50 184 LYS A N 1
ATOM 1509 C CA . LYS A 1 184 ? -17.704 1.596 33.573 1.00 73.50 184 LYS A CA 1
ATOM 1510 C C . LYS A 1 184 ? -18.485 0.292 33.734 1.00 73.50 184 LYS A C 1
ATOM 1512 O O . LYS A 1 184 ? -19.452 0.296 34.486 1.00 73.50 184 LYS A O 1
ATOM 1517 N N . LYS A 1 185 ? -18.011 -0.806 33.125 1.00 71.88 185 LYS A N 1
ATOM 1518 C CA . LYS A 1 185 ? -18.547 -2.163 33.318 1.00 71.88 185 LYS A CA 1
ATOM 1519 C C . LYS A 1 185 ? -18.598 -2.541 34.801 1.00 71.88 185 LYS A C 1
ATOM 1521 O O . LYS A 1 185 ? -19.680 -2.840 35.299 1.00 71.88 185 LYS A O 1
ATOM 1526 N N . ASN A 1 186 ? -17.469 -2.426 35.506 1.00 68.81 186 ASN A N 1
ATOM 1527 C CA . ASN A 1 186 ? -17.372 -2.799 36.922 1.00 68.81 186 ASN A CA 1
ATOM 1528 C C . ASN A 1 186 ? -18.320 -1.975 37.819 1.00 68.81 186 ASN A C 1
ATOM 1530 O O . ASN A 1 186 ? -18.985 -2.528 38.692 1.00 68.81 186 ASN A O 1
ATOM 1534 N N . VAL A 1 187 ? -18.451 -0.665 37.568 1.00 66.12 187 VAL A N 1
ATOM 1535 C CA . VAL A 1 187 ? -19.361 0.207 38.337 1.00 66.12 187 VAL A CA 1
ATOM 1536 C C . VAL A 1 187 ? -20.835 -0.157 38.121 1.00 66.12 187 VAL A C 1
ATOM 1538 O O . VAL A 1 187 ? -21.619 -0.119 39.072 1.00 66.12 187 VAL A O 1
ATOM 1541 N N . THR A 1 188 ? -21.239 -0.499 36.893 1.00 62.41 188 THR A N 1
ATOM 1542 C CA . THR A 1 188 ? -22.621 -0.923 36.608 1.00 62.41 188 THR A CA 1
ATOM 1543 C C . THR A 1 188 ? -22.959 -2.276 37.230 1.00 62.41 188 THR A C 1
ATOM 1545 O O . THR A 1 188 ? -24.047 -2.411 37.791 1.00 62.41 188 THR A O 1
ATOM 1548 N N . THR A 1 189 ? -22.034 -3.242 37.224 1.00 59.50 189 THR A N 1
ATOM 1549 C CA . THR A 1 189 ? -22.229 -4.525 37.923 1.00 59.50 189 THR A CA 1
ATOM 1550 C C . THR A 1 189 ? -22.389 -4.333 39.433 1.00 59.50 189 THR A C 1
ATOM 1552 O O . THR A 1 189 ? -23.315 -4.893 40.020 1.00 59.50 189 THR A O 1
ATOM 1555 N N . ASP A 1 190 ? -21.584 -3.464 40.054 1.00 55.12 190 ASP A N 1
ATOM 1556 C CA . ASP A 1 190 ? -21.633 -3.235 41.505 1.00 55.12 190 ASP A CA 1
ATOM 1557 C C . ASP A 1 190 ? -22.915 -2.510 41.955 1.00 55.12 190 ASP A C 1
ATOM 1559 O O . ASP A 1 190 ? -23.530 -2.883 42.957 1.00 55.12 190 ASP A O 1
ATOM 1563 N N . ARG A 1 191 ? -23.378 -1.498 41.202 1.00 53.28 191 ARG A N 1
ATOM 1564 C CA . ARG A 1 191 ? -24.622 -0.765 41.528 1.00 53.28 191 ARG A CA 1
ATOM 1565 C C . ARG A 1 191 ? -25.880 -1.623 41.376 1.00 53.28 191 ARG A C 1
ATOM 1567 O O . ARG A 1 191 ? -26.849 -1.412 42.106 1.00 53.28 191 ARG A O 1
ATOM 1574 N N . CYS A 1 192 ? -25.884 -2.574 40.445 1.00 49.88 192 CYS A N 1
ATOM 1575 C CA . CYS A 1 192 ? -27.050 -3.408 40.159 1.00 49.88 192 CYS A CA 1
ATOM 1576 C C . CYS A 1 192 ? -27.097 -4.697 40.992 1.00 49.88 192 CYS A C 1
ATOM 1578 O O . CYS A 1 192 ? -28.198 -5.144 41.321 1.00 49.88 192 CYS A O 1
ATOM 1580 N N . HIS A 1 193 ? -25.954 -5.241 41.436 1.00 49.16 193 HIS A N 1
ATOM 1581 C CA . HIS A 1 193 ? -25.935 -6.324 42.431 1.00 49.16 193 HIS A CA 1
ATOM 1582 C C . HIS A 1 193 ? -26.571 -5.923 43.769 1.00 49.16 193 HIS A C 1
ATOM 1584 O O . HIS A 1 193 ? -27.106 -6.777 44.471 1.00 49.16 193 HIS A O 1
ATOM 1590 N N . TYR A 1 194 ? -26.632 -4.625 44.079 1.00 44.25 194 TYR A N 1
ATOM 1591 C CA . TYR A 1 194 ? -27.364 -4.119 45.243 1.00 44.25 194 TYR A CA 1
ATOM 1592 C C . TYR A 1 194 ? -28.899 -4.104 45.068 1.00 44.25 194 TYR A C 1
ATOM 1594 O O . TYR A 1 194 ? -29.621 -3.875 46.038 1.00 44.25 194 TYR A O 1
ATOM 1602 N N . ARG A 1 195 ? -29.425 -4.343 43.854 1.00 45.59 195 ARG A N 1
ATOM 1603 C CA . ARG A 1 195 ? -30.870 -4.317 43.546 1.00 45.59 195 ARG A CA 1
ATOM 1604 C C . ARG A 1 195 ? -31.481 -5.666 43.155 1.00 45.59 195 ARG A C 1
ATOM 1606 O O . ARG A 1 195 ? -32.701 -5.742 43.070 1.00 45.59 195 ARG A O 1
ATOM 1613 N N . SER A 1 196 ? -30.702 -6.736 42.968 1.00 41.38 196 SER A N 1
ATOM 1614 C CA . SER A 1 196 ? -31.245 -8.050 42.578 1.00 41.38 196 SER A CA 1
ATOM 1615 C C . SER A 1 196 ? -31.521 -8.975 43.773 1.00 41.38 196 SER A C 1
ATOM 1617 O O . SER A 1 196 ? -31.004 -10.090 43.854 1.00 41.38 196 SER A O 1
ATOM 1619 N N . SER A 1 197 ? -32.374 -8.539 44.700 1.00 40.88 197 SER A N 1
ATOM 1620 C CA . SER A 1 197 ? -33.080 -9.457 45.598 1.00 40.88 197 SER A CA 1
ATOM 1621 C C . SER A 1 197 ? -34.575 -9.331 45.326 1.00 40.88 197 SER A C 1
ATOM 1623 O O . SER A 1 197 ? -35.155 -8.299 45.649 1.00 40.88 197 SER A O 1
ATOM 1625 N N . ARG A 1 198 ? -35.172 -10.405 44.792 1.00 42.31 198 ARG A N 1
ATOM 1626 C CA . ARG A 1 198 ? -36.573 -10.546 44.347 1.00 42.31 198 ARG A CA 1
ATOM 1627 C C . ARG A 1 198 ? -36.867 -9.953 42.973 1.00 42.31 198 ARG A C 1
ATOM 1629 O O . ARG A 1 198 ? -37.268 -8.811 42.871 1.00 42.31 198 ARG A O 1
ATOM 1636 N N . GLU A 1 199 ? -36.754 -10.789 41.948 1.00 42.97 199 GLU A N 1
ATOM 1637 C CA . GLU A 1 199 ? -37.865 -11.053 41.023 1.00 42.97 199 GLU A CA 1
ATOM 1638 C C . GLU A 1 199 ? -37.484 -12.236 40.123 1.00 42.97 199 GLU A C 1
ATOM 1640 O O . GLU A 1 199 ? -36.608 -12.165 39.266 1.00 42.97 199 GLU A O 1
ATOM 1645 N N . GLN A 1 200 ? -38.104 -13.382 40.409 1.00 50.66 200 GLN A N 1
ATOM 1646 C CA . GLN A 1 200 ? -38.108 -14.564 39.556 1.00 50.66 200 GLN A CA 1
ATOM 1647 C C . GLN A 1 200 ? -39.220 -14.382 38.519 1.00 50.66 200 GLN A C 1
ATOM 1649 O O . GLN A 1 200 ? -40.385 -14.398 38.899 1.00 50.66 200 GLN A O 1
ATOM 1654 N N . HIS A 1 201 ? -38.885 -14.272 37.234 1.00 40.81 201 HIS A N 1
ATOM 1655 C CA . HIS A 1 201 ? -39.839 -14.405 36.123 1.00 40.81 201 HIS A CA 1
ATOM 1656 C C . HIS A 1 201 ? -39.126 -15.090 34.941 1.00 40.81 201 HIS A C 1
ATOM 1658 O O . HIS A 1 201 ? -38.107 -14.609 34.461 1.00 40.81 201 HIS A O 1
ATOM 1664 N N . THR A 1 202 ? -39.388 -16.385 34.719 1.00 38.41 202 THR A N 1
ATOM 1665 C CA . THR A 1 202 ? -40.300 -16.988 33.713 1.00 38.41 202 THR A CA 1
ATOM 1666 C C . THR A 1 202 ? -39.846 -16.864 32.247 1.00 38.41 202 THR A C 1
ATOM 1668 O O . THR A 1 202 ? -39.786 -15.776 31.695 1.00 38.41 202 THR A O 1
ATOM 1671 N N . SER A 1 203 ? -39.571 -18.035 31.646 1.00 43.84 203 SER A N 1
ATOM 1672 C CA . SER A 1 203 ? -39.362 -18.356 30.216 1.00 43.84 203 SER A CA 1
ATOM 1673 C C . SER A 1 203 ? -38.521 -17.380 29.378 1.00 43.84 203 SER A C 1
ATOM 1675 O O . SER A 1 203 ? -39.054 -16.551 28.646 1.00 43.84 203 SER A O 1
ATOM 1677 N N . LEU A 1 204 ? -37.198 -17.551 29.389 1.00 42.19 204 LEU A N 1
ATOM 1678 C CA . LEU A 1 204 ? -36.295 -16.851 28.473 1.00 42.19 204 LEU A CA 1
ATOM 1679 C C . LEU A 1 204 ? -36.003 -17.737 27.253 1.00 42.19 204 LEU A C 1
ATOM 1681 O O . LEU A 1 204 ? -35.174 -18.635 27.317 1.00 42.19 204 LEU A O 1
ATOM 1685 N N . TRP A 1 205 ? -36.685 -17.484 26.138 1.00 46.81 205 TRP A N 1
ATOM 1686 C CA . TRP A 1 205 ? -36.087 -17.619 24.806 1.00 46.81 205 TRP A CA 1
ATOM 1687 C C . TRP A 1 205 ? -35.786 -16.187 24.362 1.00 46.81 205 TRP A C 1
ATOM 1689 O O . TRP A 1 205 ? -36.701 -15.384 24.204 1.00 46.81 205 TRP A O 1
ATOM 1699 N N . GLY A 1 206 ? -34.508 -15.826 24.267 1.00 61.59 206 GLY A N 1
ATOM 1700 C CA . GLY A 1 206 ? -34.086 -14.443 24.045 1.00 61.59 206 GLY A CA 1
ATOM 1701 C C . GLY A 1 206 ? -32.566 -14.287 24.060 1.00 61.59 206 GLY A C 1
ATOM 1702 O O . GLY A 1 206 ? -31.853 -15.264 24.285 1.00 61.59 206 GLY A O 1
ATOM 1703 N N . TRP A 1 207 ? -32.084 -13.057 23.822 1.00 65.69 207 TRP A N 1
ATOM 1704 C CA . TRP A 1 207 ? -30.659 -12.682 23.733 1.00 65.69 207 TRP A CA 1
ATOM 1705 C C . TRP A 1 207 ? -29.799 -13.368 24.803 1.00 65.69 207 TRP A C 1
ATOM 1707 O O . TRP A 1 207 ? -28.774 -13.940 24.466 1.00 65.69 207 TRP A O 1
ATOM 1717 N N . SER A 1 208 ? -30.270 -13.439 26.052 1.00 64.69 208 SER A N 1
ATOM 1718 C CA . SER A 1 208 ? -29.580 -14.054 27.198 1.00 64.69 208 SER A CA 1
ATOM 1719 C C . SER A 1 208 ? -29.291 -15.561 27.096 1.00 64.69 208 SER A C 1
ATOM 1721 O O . SER A 1 208 ? -28.500 -16.065 27.885 1.00 64.69 208 SER A O 1
ATOM 1723 N N . VAL A 1 209 ? -29.938 -16.289 26.181 1.00 69.25 209 VAL A N 1
ATOM 1724 C CA . VAL A 1 209 ? -29.744 -17.741 25.963 1.00 69.25 209 VAL A CA 1
ATOM 1725 C C . VAL A 1 209 ? -28.901 -18.018 24.711 1.00 69.25 209 VAL A C 1
ATOM 1727 O O . VAL A 1 209 ? -28.428 -19.132 24.503 1.00 69.25 209 VAL A O 1
ATOM 1730 N N . CYS A 1 210 ? -28.687 -17.000 23.875 1.00 74.69 210 CYS A N 1
ATOM 1731 C CA . CYS A 1 210 ? -27.831 -17.092 22.700 1.00 74.69 210 CYS A CA 1
ATOM 1732 C C . CYS A 1 210 ? -26.352 -17.198 23.130 1.00 74.69 210 CYS A C 1
ATOM 1734 O O . CYS A 1 210 ? -25.926 -16.392 23.960 1.00 74.69 210 CYS A O 1
ATOM 1736 N N . PRO A 1 211 ? -25.559 -18.143 22.585 1.00 82.75 211 PRO A N 1
ATOM 1737 C CA . PRO A 1 211 ? -24.117 -18.199 22.816 1.00 82.75 211 PRO A CA 1
ATOM 1738 C C . PRO 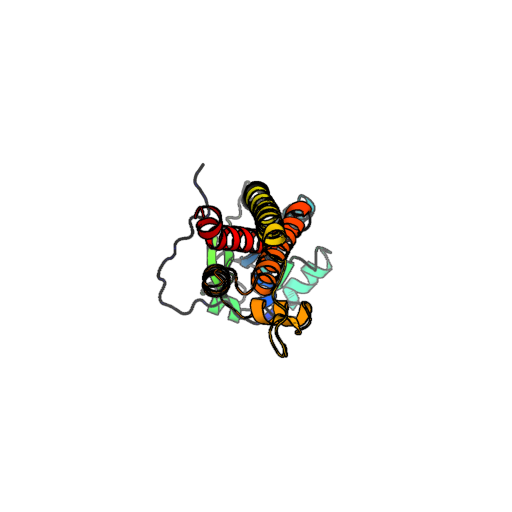A 1 211 ? -23.430 -16.864 22.510 1.00 82.75 211 PRO A C 1
ATOM 1740 O O . PRO A 1 211 ? -23.793 -16.172 21.553 1.00 82.75 211 PRO A O 1
ATOM 1743 N N . LEU A 1 212 ? -22.416 -16.520 23.306 1.00 78.56 212 LEU A N 1
ATOM 1744 C CA . LEU A 1 212 ? -21.719 -15.234 23.224 1.00 78.56 212 LEU A CA 1
ATOM 1745 C C . LEU A 1 212 ? -21.090 -15.014 21.839 1.00 78.56 212 LEU A C 1
ATOM 1747 O O . LEU A 1 212 ? -21.100 -13.905 21.310 1.00 78.56 212 LEU A O 1
ATOM 1751 N N . GLU A 1 213 ? -20.609 -16.085 21.213 1.00 81.00 213 GLU A N 1
ATOM 1752 C CA . GLU A 1 213 ? -20.026 -16.070 19.873 1.00 81.00 213 GLU A CA 1
ATOM 1753 C C . GLU A 1 213 ? -21.055 -15.649 18.818 1.00 81.00 213 GLU A C 1
ATOM 1755 O O . GLU A 1 213 ? -20.744 -14.866 17.922 1.00 81.00 213 GLU A O 1
ATOM 1760 N N . ILE A 1 214 ? -22.297 -16.127 18.941 1.00 81.38 214 ILE A N 1
ATOM 1761 C CA . ILE A 1 214 ? -23.382 -15.783 18.015 1.00 81.38 214 ILE A CA 1
ATOM 1762 C C . ILE A 1 214 ? -23.844 -14.346 18.267 1.00 81.38 214 ILE A C 1
ATOM 1764 O O . ILE A 1 214 ? -24.057 -13.599 17.315 1.00 81.38 214 ILE A O 1
ATOM 1768 N N . GLN A 1 215 ? -23.946 -13.925 19.531 1.00 81.50 215 GLN A N 1
ATOM 1769 C CA . GLN A 1 215 ? -24.239 -12.530 19.871 1.00 81.50 215 GLN A CA 1
ATOM 1770 C C . GLN A 1 215 ? -23.186 -11.580 19.278 1.00 81.50 215 GLN A C 1
ATOM 1772 O O . GLN A 1 215 ? -23.546 -10.581 18.660 1.00 81.50 215 GLN A O 1
ATOM 1777 N N . HIS A 1 216 ? -21.895 -11.905 19.403 1.00 85.00 216 HIS A N 1
ATOM 1778 C CA . HIS A 1 216 ? -20.806 -11.112 18.826 1.00 85.00 216 HIS A CA 1
ATOM 1779 C C . HIS A 1 216 ? -20.857 -11.100 17.292 1.00 85.00 216 HIS A C 1
ATOM 1781 O O . HIS A 1 216 ? -20.720 -10.034 16.696 1.00 85.00 216 HIS A O 1
ATOM 1787 N N . ALA A 1 217 ? -21.144 -12.240 16.655 1.00 84.06 217 ALA A N 1
ATOM 1788 C CA . ALA A 1 217 ? -21.307 -12.314 15.204 1.00 84.06 217 ALA A CA 1
ATOM 1789 C C . ALA A 1 217 ? -22.475 -11.450 14.691 1.00 84.06 217 ALA A C 1
ATOM 1791 O O . ALA A 1 217 ? -22.387 -10.877 13.606 1.00 84.06 217 ALA A O 1
ATOM 1792 N N . ILE A 1 218 ? -23.557 -11.328 15.470 1.00 83.56 218 ILE A N 1
ATOM 1793 C CA . ILE A 1 218 ? -24.665 -10.412 15.165 1.00 83.56 218 ILE A CA 1
ATOM 1794 C C . ILE A 1 218 ? -24.200 -8.957 15.296 1.00 83.56 218 ILE A C 1
ATOM 1796 O O . ILE A 1 218 ? -24.435 -8.160 14.388 1.00 83.56 218 ILE A O 1
ATOM 1800 N N . LEU A 1 219 ? -23.510 -8.611 16.389 1.00 85.81 219 LEU A N 1
ATOM 1801 C CA . LEU A 1 219 ? -22.994 -7.255 16.612 1.00 85.81 219 LEU A CA 1
ATOM 1802 C C . LEU A 1 219 ? -22.008 -6.818 15.519 1.00 85.81 219 LEU A C 1
ATOM 1804 O O . LEU A 1 219 ? -22.022 -5.657 15.118 1.00 85.81 219 LEU A O 1
ATOM 1808 N N . ASP A 1 220 ? -21.211 -7.737 14.975 1.00 86.00 220 ASP A N 1
ATOM 1809 C CA . ASP A 1 220 ? -20.279 -7.445 13.881 1.00 86.00 220 ASP A CA 1
ATOM 1810 C C . ASP A 1 220 ? -20.965 -7.000 12.579 1.00 86.00 220 ASP A C 1
ATOM 1812 O O . ASP A 1 220 ? -20.324 -6.354 11.747 1.00 86.00 220 ASP A O 1
ATOM 1816 N N . GLN A 1 221 ? -22.257 -7.295 12.410 1.00 87.19 221 GLN A N 1
ATOM 1817 C CA . GLN A 1 221 ? -23.056 -6.865 11.257 1.00 87.19 221 GLN A CA 1
ATOM 1818 C C . GLN A 1 221 ? -23.816 -5.554 11.500 1.00 87.19 221 GLN A C 1
ATOM 1820 O O . GLN A 1 221 ? -24.462 -5.038 10.587 1.00 87.19 221 GLN A O 1
ATOM 1825 N N . MET A 1 222 ? -23.757 -5.005 12.714 1.00 84.00 222 MET A N 1
ATOM 1826 C CA . MET A 1 222 ? -24.512 -3.818 13.106 1.00 84.00 222 MET A CA 1
ATOM 1827 C C . MET A 1 222 ? -23.630 -2.567 13.137 1.00 84.00 222 MET A C 1
ATOM 1829 O O . MET A 1 222 ? -22.432 -2.613 13.423 1.00 84.00 222 MET A O 1
ATOM 1833 N N . ALA A 1 223 ? -24.232 -1.404 12.878 1.00 85.56 223 ALA A N 1
ATOM 1834 C CA . ALA A 1 223 ? -23.535 -0.135 13.034 1.00 85.56 223 ALA A CA 1
ATOM 1835 C C . ALA A 1 223 ? -23.352 0.191 14.525 1.00 85.56 223 ALA A C 1
ATOM 1837 O O . ALA A 1 223 ? -24.297 0.119 15.310 1.00 85.56 223 ALA A O 1
ATOM 1838 N N . ILE A 1 224 ? -22.149 0.617 14.919 1.00 83.94 224 ILE A N 1
ATOM 1839 C CA . ILE A 1 224 ? -21.832 0.939 16.322 1.00 83.94 224 ILE A CA 1
ATOM 1840 C C . ILE A 1 224 ? -22.805 1.948 16.953 1.00 83.94 224 ILE A C 1
ATOM 1842 O O . ILE A 1 224 ? -23.224 1.699 18.080 1.00 83.94 224 ILE A O 1
ATOM 1846 N N . PRO A 1 225 ? -23.239 3.032 16.278 1.00 83.00 225 PRO A N 1
ATOM 1847 C CA . PRO A 1 225 ? -24.245 3.935 16.841 1.00 83.00 225 PRO A CA 1
ATOM 1848 C C . PRO A 1 225 ? -25.565 3.252 17.208 1.00 83.00 225 PRO A C 1
ATOM 1850 O O . PRO A 1 225 ? -26.230 3.671 18.154 1.00 83.00 225 PRO A O 1
ATOM 1853 N N . ASP A 1 226 ? -25.964 2.216 16.469 1.00 82.69 226 ASP A N 1
ATOM 1854 C CA . ASP A 1 226 ? -27.196 1.465 16.729 1.00 82.69 226 ASP A CA 1
ATOM 1855 C C . ASP A 1 226 ? -27.008 0.546 17.929 1.00 82.69 226 ASP A C 1
ATOM 1857 O O . ASP A 1 226 ? -27.824 0.557 18.847 1.00 82.69 226 ASP A O 1
ATOM 1861 N N . ILE A 1 227 ? -25.874 -0.159 17.974 1.00 83.44 227 ILE A N 1
ATOM 1862 C CA . ILE A 1 227 ? -25.472 -0.993 19.113 1.00 83.44 227 ILE A CA 1
ATOM 1863 C C . ILE A 1 227 ? -25.435 -0.154 20.399 1.00 83.44 227 ILE A C 1
ATOM 1865 O O . ILE A 1 227 ? -26.005 -0.541 21.421 1.00 83.44 227 ILE A O 1
ATOM 1869 N N . MET A 1 228 ? -24.812 1.027 20.344 1.00 78.69 228 MET A N 1
ATOM 1870 C CA . MET A 1 228 ? -24.702 1.932 21.488 1.00 78.69 228 MET A CA 1
ATOM 1871 C C . MET A 1 228 ? -26.054 2.509 21.904 1.00 78.69 228 MET A C 1
ATOM 1873 O O . MET A 1 228 ? -26.322 2.600 23.101 1.00 78.69 228 MET A O 1
ATOM 1877 N N . ARG A 1 229 ? -26.937 2.839 20.952 1.00 77.38 229 ARG A N 1
ATOM 1878 C CA . ARG A 1 229 ? -28.320 3.232 21.262 1.00 77.38 229 ARG A CA 1
ATOM 1879 C C . ARG A 1 229 ? -29.069 2.114 21.978 1.00 77.38 229 ARG A C 1
ATOM 1881 O O . ARG A 1 229 ? -29.672 2.386 23.010 1.00 77.38 229 ARG A O 1
ATOM 1888 N N . CYS A 1 230 ? -28.969 0.872 21.503 1.00 73.06 230 CYS A N 1
ATOM 1889 C CA . CYS A 1 230 ? -29.587 -0.279 22.163 1.00 73.06 230 CYS A CA 1
ATOM 1890 C C . CYS A 1 230 ? -29.074 -0.468 23.600 1.00 73.06 230 CYS A C 1
ATOM 1892 O O . CYS A 1 230 ? -29.876 -0.702 24.504 1.00 73.06 230 CYS A O 1
ATOM 1894 N N . ALA A 1 231 ? -27.765 -0.297 23.820 1.00 71.44 231 ALA A N 1
ATOM 1895 C CA . ALA A 1 231 ? -27.149 -0.364 25.147 1.00 71.44 231 ALA A CA 1
ATOM 1896 C C . ALA A 1 231 ? -27.581 0.774 26.092 1.00 71.44 231 ALA A C 1
ATOM 1898 O O . ALA A 1 231 ? -27.507 0.620 27.308 1.00 71.44 231 ALA A O 1
ATOM 1899 N N . GLN A 1 232 ? -28.002 1.924 25.557 1.00 70.19 232 GLN A N 1
ATOM 1900 C CA . GLN A 1 232 ? -28.485 3.060 26.349 1.00 70.19 232 GLN A CA 1
ATOM 1901 C C . GLN A 1 232 ? -29.985 3.007 26.626 1.00 70.19 232 GLN A C 1
ATOM 1903 O O . GLN A 1 232 ? -30.411 3.413 27.697 1.00 70.19 232 GLN A O 1
ATOM 1908 N N . THR A 1 233 ? -30.788 2.504 25.686 1.00 64.88 233 THR A N 1
ATOM 1909 C CA . THR A 1 233 ? -32.242 2.359 25.870 1.00 64.88 233 THR A CA 1
ATOM 1910 C C . THR A 1 233 ? -32.613 1.269 26.872 1.00 64.88 233 THR A C 1
ATOM 1912 O O . THR A 1 233 ? -33.758 1.198 27.312 1.00 64.88 233 THR A O 1
ATOM 1915 N N . SER A 1 234 ? -31.663 0.407 27.242 1.00 57.12 234 SER A N 1
ATOM 1916 C CA . SER A 1 234 ? -31.833 -0.568 28.313 1.00 57.12 234 SER A CA 1
ATOM 1917 C C . SER A 1 234 ? -31.692 0.099 29.684 1.00 57.12 234 SER A C 1
ATOM 1919 O O . SER A 1 234 ? -30.758 -0.195 30.431 1.00 57.12 234 SER A O 1
ATOM 1921 N N . ASP A 1 235 ? -32.623 0.986 30.028 1.00 50.00 235 ASP A N 1
ATOM 1922 C CA . ASP A 1 235 ? -32.791 1.455 31.401 1.00 50.00 235 ASP A CA 1
ATOM 1923 C C . ASP A 1 235 ? -33.132 0.235 32.279 1.00 50.00 235 ASP A C 1
ATOM 1925 O O . ASP A 1 235 ? -34.231 -0.313 32.249 1.00 50.00 235 ASP A O 1
ATOM 1929 N N . CYS A 1 236 ? -32.125 -0.266 32.997 1.00 47.34 236 CYS A N 1
ATOM 1930 C CA . CYS A 1 236 ? -32.168 -1.328 34.014 1.00 47.34 236 CYS A CA 1
ATOM 1931 C C . CYS A 1 236 ? -32.671 -2.739 33.618 1.00 47.34 236 CYS A C 1
ATOM 1933 O O . CYS A 1 236 ? -32.507 -3.655 34.422 1.00 47.34 236 CYS A O 1
ATOM 1935 N N . GLY A 1 237 ? -33.227 -2.965 32.424 1.00 47.72 237 GLY A N 1
ATOM 1936 C CA . GLY A 1 237 ? -33.894 -4.233 32.082 1.00 47.72 237 GLY A CA 1
ATOM 1937 C C . GLY A 1 237 ? -33.040 -5.333 31.437 1.00 47.72 237 GLY A C 1
ATOM 1938 O O . GLY A 1 237 ? -33.445 -6.491 31.456 1.00 47.72 237 GLY A O 1
ATOM 1939 N N . ASN A 1 238 ? -31.873 -5.025 30.855 1.00 61.53 238 ASN A N 1
ATOM 1940 C CA . ASN A 1 238 ? -31.103 -6.033 30.110 1.00 61.53 238 ASN A CA 1
ATOM 1941 C C . ASN A 1 238 ? -29.584 -5.8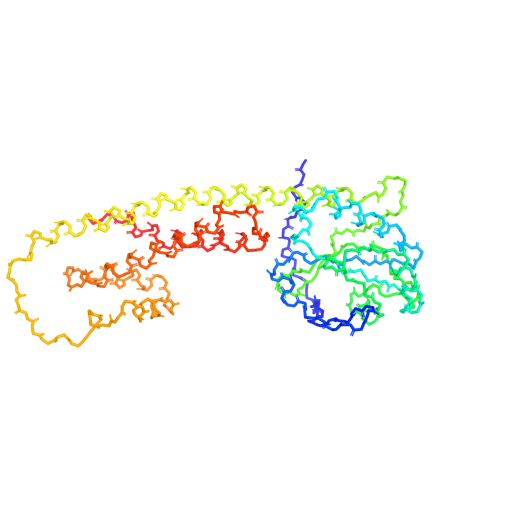86 30.302 1.00 61.53 238 ASN A C 1
ATOM 1943 O O . ASN A 1 238 ? -28.831 -5.704 29.346 1.00 61.53 238 ASN A O 1
ATOM 1947 N N . LEU A 1 239 ? -29.138 -5.976 31.562 1.00 62.78 239 LEU A N 1
ATOM 1948 C CA . LEU A 1 239 ? -27.717 -6.015 31.956 1.00 62.78 239 LEU A CA 1
ATOM 1949 C C . LEU A 1 239 ? -26.899 -6.995 31.104 1.00 62.78 239 LEU A C 1
ATOM 1951 O O . LEU A 1 239 ? -25.797 -6.665 30.683 1.00 62.78 239 LEU A O 1
ATOM 1955 N N . ALA A 1 240 ? -27.482 -8.148 30.765 1.00 64.81 240 ALA A N 1
ATOM 1956 C CA . ALA A 1 240 ? -26.850 -9.134 29.898 1.00 64.81 240 ALA A CA 1
ATOM 1957 C C . ALA A 1 240 ? -26.495 -8.563 28.513 1.00 64.81 240 ALA A C 1
ATOM 1959 O O . ALA A 1 240 ? -25.421 -8.838 27.991 1.00 64.81 240 ALA A O 1
ATOM 1960 N N . MET A 1 241 ? -27.359 -7.735 27.917 1.00 72.25 241 MET A N 1
ATOM 1961 C CA . MET A 1 241 ? -27.084 -7.106 26.623 1.00 72.25 241 MET A CA 1
ATOM 1962 C C . MET A 1 241 ? -26.008 -6.020 26.739 1.00 72.25 241 MET A C 1
ATOM 1964 O O . MET A 1 241 ? -25.110 -5.959 25.900 1.00 72.25 241 MET A O 1
ATOM 1968 N N . TYR A 1 242 ? -26.057 -5.204 27.793 1.00 74.06 242 TYR A N 1
ATOM 1969 C CA . TYR A 1 242 ? -25.046 -4.177 28.053 1.00 74.06 242 TYR A CA 1
ATOM 1970 C C . TYR A 1 242 ? -23.652 -4.785 28.280 1.00 74.06 242 TYR A C 1
ATOM 1972 O O . TYR A 1 242 ? -22.680 -4.335 27.673 1.00 74.06 242 TYR A O 1
ATOM 1980 N N . ASP A 1 243 ? -23.550 -5.840 29.093 1.00 74.56 243 ASP A N 1
ATOM 1981 C CA . ASP A 1 243 ? -22.281 -6.514 29.386 1.00 74.56 243 ASP A CA 1
ATOM 1982 C C . ASP A 1 243 ? -21.667 -7.159 28.143 1.00 74.56 243 ASP A C 1
ATOM 1984 O O . ASP A 1 243 ? -20.450 -7.071 27.939 1.00 74.56 243 ASP A O 1
ATOM 1988 N N . VAL A 1 244 ? -22.498 -7.765 27.292 1.00 81.06 244 VAL A N 1
ATOM 1989 C CA . VAL A 1 244 ? -22.074 -8.333 26.006 1.00 81.06 244 VAL A CA 1
ATOM 1990 C C . VAL A 1 244 ? -21.544 -7.232 25.091 1.00 81.06 244 VAL A C 1
ATOM 1992 O O . VAL A 1 244 ? -20.424 -7.339 24.599 1.00 81.06 244 VAL A O 1
ATOM 1995 N N . ILE A 1 245 ? -22.284 -6.130 24.931 1.00 83.06 245 ILE A N 1
ATOM 1996 C CA . ILE A 1 245 ? -21.877 -5.007 24.073 1.00 83.06 245 ILE A CA 1
ATOM 1997 C C . ILE A 1 245 ? -20.571 -4.374 24.565 1.00 83.06 245 ILE A C 1
ATOM 1999 O O . ILE A 1 245 ? -19.659 -4.147 23.770 1.00 83.06 245 ILE A O 1
ATOM 2003 N N . MET A 1 246 ? -20.444 -4.116 25.869 1.00 81.50 246 MET A N 1
ATOM 2004 C CA . MET A 1 246 ? -19.228 -3.521 26.432 1.00 81.50 246 MET A CA 1
ATOM 2005 C C . MET A 1 246 ? -18.021 -4.451 26.295 1.00 81.50 246 MET A C 1
ATOM 2007 O O . MET A 1 246 ? -16.922 -3.990 25.984 1.00 81.50 246 MET A O 1
ATOM 2011 N N . THR A 1 247 ? -18.220 -5.759 26.480 1.00 83.44 247 THR A N 1
ATOM 2012 C CA . THR A 1 247 ? -17.160 -6.760 26.296 1.00 83.44 247 THR A CA 1
ATOM 2013 C C . THR A 1 247 ? -16.747 -6.859 24.826 1.00 83.44 247 THR A C 1
ATOM 2015 O O . THR A 1 247 ? -15.553 -6.855 24.534 1.00 83.44 247 THR A O 1
ATOM 2018 N N . TRP A 1 248 ? -17.706 -6.854 23.899 1.00 88.44 248 TRP A N 1
ATOM 2019 C CA . TRP A 1 248 ? -17.456 -6.849 22.457 1.00 88.44 248 TRP A CA 1
ATOM 2020 C C . TRP A 1 248 ? -16.679 -5.599 22.001 1.00 88.44 248 TRP A C 1
ATOM 2022 O O . TRP A 1 248 ? -15.667 -5.718 21.306 1.00 88.44 248 TRP A O 1
ATOM 2032 N N . LEU A 1 249 ? -17.067 -4.399 22.453 1.00 87.31 249 LEU A N 1
ATOM 2033 C CA . LEU A 1 249 ? -16.348 -3.151 22.141 1.00 87.31 249 LEU A CA 1
ATOM 2034 C C . LEU A 1 249 ? -14.916 -3.155 22.682 1.00 87.31 249 LEU A C 1
ATOM 2036 O O . LEU A 1 249 ? -13.987 -2.757 21.975 1.00 87.31 249 LEU A O 1
ATOM 2040 N N . ALA A 1 250 ? -14.737 -3.610 23.926 1.00 86.31 250 ALA A N 1
ATOM 2041 C CA . ALA A 1 250 ? -13.424 -3.719 24.549 1.00 86.31 250 ALA A CA 1
ATOM 2042 C C . ALA A 1 250 ? -12.520 -4.686 23.770 1.00 86.31 250 ALA A C 1
ATOM 2044 O O . ALA A 1 250 ? -11.390 -4.325 23.450 1.00 86.31 250 ALA A O 1
ATOM 2045 N N . GLN A 1 251 ? -13.035 -5.857 23.383 1.00 88.62 251 GLN A N 1
ATOM 2046 C CA . GLN A 1 251 ? -12.297 -6.838 22.582 1.00 88.62 251 GLN A CA 1
ATOM 2047 C C . GLN A 1 251 ? -11.880 -6.283 21.215 1.00 88.62 251 GLN A C 1
ATOM 2049 O O . GLN A 1 251 ? -10.745 -6.500 20.794 1.00 88.62 251 GLN A O 1
ATOM 2054 N N . ARG A 1 252 ? -12.750 -5.530 20.526 1.00 89.56 252 ARG A N 1
ATOM 2055 C CA . ARG A 1 252 ? -12.410 -4.924 19.224 1.00 89.56 252 ARG A CA 1
ATOM 2056 C C . ARG A 1 252 ? -11.347 -3.834 19.338 1.00 89.56 252 ARG A C 1
ATOM 2058 O O . ARG A 1 252 ? -10.431 -3.789 18.516 1.00 89.56 252 ARG A O 1
ATOM 2065 N N . LEU A 1 253 ? -11.443 -2.975 20.355 1.00 89.00 253 LEU A N 1
ATOM 2066 C CA . LEU A 1 253 ? -10.399 -1.990 20.650 1.00 89.00 253 LEU A CA 1
ATOM 2067 C C . LEU A 1 253 ? -9.075 -2.680 20.986 1.00 89.00 253 LEU A C 1
ATOM 2069 O O . LEU A 1 253 ? -8.041 -2.330 20.419 1.00 89.00 253 LEU A O 1
ATOM 2073 N N . GLU A 1 254 ? -9.107 -3.681 21.866 1.00 90.00 254 GLU A N 1
ATOM 2074 C CA . GLU A 1 254 ? -7.918 -4.425 22.275 1.00 90.00 254 GLU A CA 1
ATOM 2075 C C . GLU A 1 254 ? -7.263 -5.140 21.087 1.00 90.00 254 GLU A C 1
ATOM 2077 O O . GLU A 1 254 ? -6.045 -5.064 20.939 1.00 90.00 254 GLU A O 1
ATOM 2082 N N . ALA A 1 255 ? -8.049 -5.767 20.207 1.00 90.12 255 ALA A N 1
ATOM 2083 C CA . ALA A 1 255 ? -7.543 -6.441 19.015 1.00 90.12 255 ALA A CA 1
ATOM 2084 C C . ALA A 1 255 ? -6.736 -5.482 18.128 1.00 90.12 255 ALA A C 1
ATOM 2086 O O . ALA A 1 255 ? -5.594 -5.772 17.780 1.00 90.12 255 ALA A O 1
ATOM 2087 N N . HIS A 1 256 ? -7.277 -4.302 17.814 1.00 90.88 256 HIS A N 1
ATOM 2088 C CA . HIS A 1 256 ? -6.550 -3.329 16.996 1.00 90.88 256 HIS A CA 1
ATOM 2089 C C . HIS A 1 256 ? -5.376 -2.668 17.734 1.00 90.88 256 HIS A C 1
ATOM 2091 O O . HIS A 1 256 ? -4.352 -2.386 17.111 1.00 90.88 256 HIS A O 1
ATOM 2097 N N . CYS A 1 257 ? -5.475 -2.455 19.051 1.00 88.56 257 CYS A N 1
ATOM 2098 C CA . CYS A 1 257 ? -4.339 -2.006 19.858 1.00 88.56 257 CYS A CA 1
ATOM 2099 C C . CYS A 1 257 ? -3.198 -3.028 19.833 1.00 88.56 257 CYS A C 1
ATOM 2101 O O . CYS A 1 257 ? -2.049 -2.642 19.636 1.00 88.56 257 CYS A O 1
ATOM 2103 N N . ARG A 1 258 ? -3.506 -4.320 19.996 1.00 89.06 258 ARG A N 1
ATOM 2104 C CA . ARG A 1 258 ? -2.527 -5.413 20.008 1.00 89.06 258 ARG A CA 1
ATOM 2105 C C . ARG A 1 258 ? -1.753 -5.489 18.696 1.00 89.06 258 ARG A C 1
ATOM 2107 O O . ARG A 1 258 ? -0.528 -5.554 18.732 1.00 89.06 258 ARG A O 1
ATOM 2114 N N . GLU A 1 259 ? -2.447 -5.393 17.563 1.00 87.56 259 GLU A N 1
ATOM 2115 C CA . GLU A 1 259 ? -1.798 -5.328 16.248 1.00 87.56 259 GLU A CA 1
ATOM 2116 C C . GLU A 1 259 ? -0.833 -4.134 16.164 1.00 87.56 259 GLU A C 1
ATOM 2118 O O . GLU A 1 259 ? 0.334 -4.280 15.798 1.00 87.56 259 GLU A O 1
ATOM 2123 N N . LEU A 1 260 ? -1.268 -2.945 16.593 1.00 86.06 260 LEU A N 1
ATOM 2124 C CA . LEU A 1 260 ? -0.430 -1.744 16.541 1.00 86.06 260 LEU A CA 1
ATOM 2125 C C . LEU A 1 260 ? 0.723 -1.722 17.552 1.00 86.06 260 LEU A C 1
ATOM 2127 O O . LEU A 1 260 ? 1.689 -0.999 17.322 1.00 86.06 260 LEU A O 1
ATOM 2131 N N . VAL A 1 261 ? 0.680 -2.489 18.645 1.00 82.38 261 VAL A N 1
ATOM 2132 C CA . VAL A 1 261 ? 1.826 -2.634 19.565 1.00 82.38 261 VAL A CA 1
ATOM 2133 C C . VAL A 1 261 ? 3.011 -3.297 18.855 1.00 82.38 261 VAL A C 1
ATOM 2135 O O . VAL A 1 261 ? 4.163 -2.948 19.120 1.00 82.38 261 VAL A O 1
ATOM 2138 N N . HIS A 1 262 ? 2.739 -4.170 17.884 1.00 79.94 262 HIS A N 1
ATOM 2139 C CA . HIS A 1 262 ? 3.741 -4.847 17.063 1.00 79.94 262 HIS A CA 1
ATOM 2140 C C . HIS A 1 262 ? 3.958 -4.161 15.702 1.00 79.94 262 HIS A C 1
ATOM 2142 O O . HIS A 1 262 ? 4.305 -4.814 14.716 1.00 79.94 262 HIS A O 1
ATOM 2148 N N . PHE A 1 263 ? 3.808 -2.827 15.651 1.00 76.44 263 PHE A N 1
ATOM 2149 C CA . PHE A 1 263 ? 3.886 -2.026 14.422 1.00 76.44 263 PHE A CA 1
ATOM 2150 C C . PHE A 1 263 ? 5.116 -2.329 13.554 1.00 76.44 263 PHE A C 1
ATOM 2152 O O . PHE A 1 263 ? 4.999 -2.304 12.335 1.00 76.44 263 PHE A O 1
ATOM 2159 N N . ALA A 1 264 ? 6.269 -2.656 14.151 1.00 70.88 264 ALA A N 1
ATOM 2160 C CA . ALA A 1 264 ? 7.525 -2.912 13.439 1.00 70.88 264 ALA A CA 1
ATOM 2161 C C . ALA A 1 264 ? 7.443 -4.057 12.409 1.00 70.88 264 ALA A C 1
ATOM 2163 O O . ALA A 1 264 ? 8.250 -4.100 11.483 1.00 70.88 264 ALA A O 1
ATOM 2164 N N . HIS A 1 265 ? 6.475 -4.967 12.548 1.00 75.88 265 HIS A N 1
ATOM 2165 C CA . HIS A 1 265 ? 6.300 -6.116 11.654 1.00 75.88 265 HIS A CA 1
ATOM 2166 C C . HIS A 1 265 ? 5.135 -5.957 10.672 1.00 75.88 265 HIS A C 1
ATOM 2168 O O . HIS A 1 265 ? 5.002 -6.754 9.743 1.00 75.88 265 HIS A O 1
ATOM 2174 N N . LEU A 1 266 ? 4.291 -4.940 10.856 1.00 76.56 266 LEU A N 1
ATOM 2175 C CA . LEU A 1 266 ? 3.124 -4.726 10.010 1.00 76.56 266 LEU A CA 1
ATOM 2176 C C . LEU A 1 266 ? 3.485 -3.930 8.754 1.00 76.56 266 LEU A C 1
ATOM 2178 O O . LEU A 1 266 ? 4.178 -2.913 8.868 1.00 76.56 266 LEU A O 1
ATOM 2182 N N . PRO A 1 267 ? 2.950 -4.303 7.576 1.00 80.75 267 PRO A N 1
ATOM 2183 C CA . PRO A 1 267 ? 2.999 -3.450 6.401 1.00 80.75 267 PRO A CA 1
ATOM 2184 C C . PRO A 1 267 ? 2.359 -2.082 6.664 1.00 80.75 267 PRO A C 1
ATOM 2186 O O . PRO A 1 267 ? 1.373 -1.989 7.403 1.00 80.75 267 PRO A O 1
ATOM 2189 N N . ILE A 1 268 ? 2.858 -1.017 6.031 1.00 83.69 268 ILE A N 1
ATOM 2190 C CA . ILE A 1 268 ? 2.384 0.358 6.284 1.00 83.69 268 ILE A CA 1
ATOM 2191 C C . ILE A 1 268 ? 0.872 0.512 6.063 1.00 83.69 268 ILE A C 1
ATOM 2193 O O . ILE A 1 268 ? 0.207 1.230 6.806 1.00 83.69 268 ILE A O 1
ATOM 2197 N N . LYS A 1 269 ? 0.304 -0.193 5.076 1.00 83.38 269 LYS A N 1
ATOM 2198 C CA . LYS A 1 269 ? -1.139 -0.180 4.801 1.00 83.38 269 LYS A CA 1
ATOM 2199 C C . LYS A 1 269 ? -1.943 -0.856 5.909 1.00 83.38 269 LYS A C 1
ATOM 2201 O O . LYS A 1 269 ? -2.971 -0.316 6.309 1.00 83.38 269 LYS A O 1
ATOM 2206 N N . SER A 1 270 ? -1.462 -1.980 6.439 1.00 83.75 270 SER A N 1
ATOM 2207 C CA . SER A 1 270 ? -2.080 -2.658 7.586 1.00 83.75 270 SER A CA 1
ATOM 2208 C C . SER A 1 270 ? -2.018 -1.785 8.838 1.00 83.75 270 SER A C 1
ATOM 2210 O O . SER A 1 270 ? -3.012 -1.638 9.545 1.00 83.75 270 SER A O 1
ATOM 2212 N N . LEU A 1 271 ? -0.883 -1.121 9.067 1.00 85.19 271 LEU A N 1
ATOM 2213 C CA . LEU A 1 271 ? -0.719 -0.163 10.157 1.00 85.19 271 LEU A CA 1
ATOM 2214 C C . LEU A 1 271 ? -1.720 0.999 10.034 1.00 85.19 271 LEU A C 1
ATOM 2216 O O . LEU A 1 271 ? -2.449 1.285 10.981 1.00 85.19 271 LEU A O 1
ATOM 2220 N N . GLN A 1 272 ? -1.823 1.619 8.855 1.00 85.69 272 GLN A N 1
ATOM 2221 C CA . GLN A 1 272 ? -2.793 2.690 8.588 1.00 85.69 272 GLN A CA 1
ATOM 2222 C C . GLN A 1 272 ? -4.247 2.214 8.721 1.00 85.69 272 GLN A C 1
ATOM 2224 O O . GLN A 1 272 ? -5.107 2.977 9.163 1.00 85.69 272 GLN A O 1
ATOM 2229 N N . TYR A 1 273 ? -4.541 0.970 8.336 1.00 88.75 273 TYR A N 1
ATOM 2230 C CA . TYR A 1 273 ? -5.862 0.373 8.514 1.00 88.75 273 TYR A CA 1
ATOM 2231 C C . TYR A 1 273 ? -6.226 0.288 9.999 1.00 88.75 273 TYR A C 1
ATOM 2233 O O . TYR A 1 273 ? -7.250 0.842 10.398 1.00 88.75 273 TYR A O 1
ATOM 2241 N N . HIS A 1 274 ? -5.377 -0.332 10.822 1.00 88.12 274 HIS A N 1
ATOM 2242 C CA . HIS A 1 274 ? -5.637 -0.471 12.255 1.00 88.12 274 HIS A CA 1
ATOM 2243 C C . HIS A 1 274 ? -5.692 0.881 12.973 1.00 88.12 274 HIS A C 1
ATOM 2245 O O . HIS A 1 274 ? -6.551 1.074 13.832 1.00 88.12 274 HIS A O 1
ATOM 2251 N N . GLU A 1 275 ? -4.852 1.843 12.578 1.00 88.94 275 GLU A N 1
ATOM 2252 C CA . GLU A 1 275 ? -4.918 3.219 13.079 1.00 88.94 275 GLU A CA 1
ATOM 2253 C C . GLU A 1 275 ? -6.300 3.840 12.817 1.00 88.94 275 GLU A C 1
ATOM 2255 O O . GLU A 1 275 ? -6.941 4.332 13.744 1.00 88.94 275 GLU A O 1
ATOM 2260 N N . ARG A 1 276 ? -6.797 3.761 11.574 1.00 88.31 276 ARG A N 1
ATOM 2261 C CA 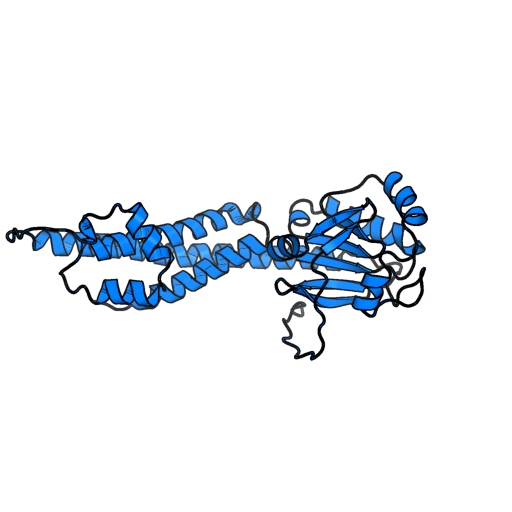. ARG A 1 276 ? -8.119 4.291 11.205 1.00 88.31 276 ARG A CA 1
ATOM 2262 C C . ARG A 1 276 ? -9.248 3.587 11.945 1.00 88.31 276 ARG A C 1
ATOM 2264 O O . ARG A 1 276 ? -10.173 4.264 12.387 1.00 88.31 276 ARG A O 1
ATOM 2271 N N . GLN A 1 277 ? -9.177 2.260 12.081 1.00 88.81 277 GLN A N 1
ATOM 2272 C CA . GLN A 1 277 ? -10.181 1.501 12.827 1.00 88.81 277 GLN A CA 1
ATOM 2273 C C . GLN A 1 277 ? -10.215 1.935 14.293 1.00 88.81 277 GLN A C 1
ATOM 2275 O O . GLN A 1 277 ? -11.294 2.212 14.805 1.00 88.81 277 GLN A O 1
ATOM 2280 N N . LEU A 1 278 ? -9.060 2.092 14.949 1.00 88.81 278 LEU A N 1
ATOM 2281 C CA . LEU A 1 278 ? -9.009 2.605 16.320 1.00 88.81 278 LEU A CA 1
ATOM 2282 C C . LEU A 1 278 ? -9.584 4.013 16.432 1.00 88.81 278 LEU A C 1
ATOM 2284 O O . LEU A 1 278 ? -10.447 4.241 17.276 1.00 88.81 278 LEU A O 1
ATOM 2288 N N . SER A 1 279 ? -9.150 4.949 15.584 1.00 87.00 279 SER A N 1
ATOM 2289 C CA . SER A 1 279 ? -9.662 6.323 15.620 1.00 87.00 279 SER A CA 1
ATOM 2290 C C . SER A 1 279 ? -11.174 6.370 15.405 1.00 87.00 279 SER A C 1
ATOM 2292 O O . SER A 1 279 ? -11.867 7.103 16.109 1.00 87.00 279 SER A O 1
ATOM 2294 N N . TRP A 1 280 ? -11.695 5.566 14.474 1.00 88.75 280 TRP A N 1
ATOM 2295 C CA . TRP A 1 280 ? -13.128 5.469 14.221 1.00 88.75 280 TRP A CA 1
ATOM 2296 C C . TRP A 1 280 ? -13.875 4.869 15.415 1.00 88.75 280 TRP A C 1
ATOM 2298 O O . TRP A 1 280 ? -14.825 5.484 15.889 1.00 88.75 280 TRP A O 1
ATOM 2308 N N . LEU A 1 281 ? -13.422 3.732 15.956 1.00 87.88 281 LEU A N 1
ATOM 2309 C CA . LEU A 1 281 ? -14.024 3.106 17.138 1.00 87.88 281 LEU A CA 1
ATOM 2310 C C . LEU A 1 281 ? -14.045 4.066 18.329 1.00 87.88 281 LEU A C 1
ATOM 2312 O O . LEU A 1 281 ? -15.093 4.267 18.938 1.00 87.88 281 LEU A O 1
ATOM 2316 N N . VAL A 1 282 ? -12.911 4.701 18.633 1.00 87.62 282 VAL A N 1
ATOM 2317 C CA . VAL A 1 282 ? -12.807 5.688 19.713 1.00 87.62 282 VAL A CA 1
ATOM 2318 C C . VAL A 1 282 ? -13.777 6.841 19.484 1.00 87.62 282 VAL A C 1
ATOM 2320 O O . VAL A 1 282 ? -14.512 7.192 20.402 1.00 87.62 282 VAL A O 1
ATOM 2323 N N . PHE A 1 283 ? -13.836 7.396 18.272 1.00 87.62 283 PHE A N 1
ATOM 2324 C CA . PHE A 1 283 ? -14.765 8.476 17.944 1.00 87.62 283 PHE A CA 1
ATOM 2325 C C . PHE A 1 283 ? -16.229 8.070 18.154 1.00 87.62 283 PHE A C 1
ATOM 2327 O O . PHE A 1 283 ? -16.994 8.845 18.724 1.00 87.62 283 PHE A O 1
ATOM 2334 N N . GLN A 1 284 ? -16.612 6.857 17.743 1.00 84.00 284 GLN A N 1
ATOM 2335 C CA . GLN A 1 284 ? -17.974 6.355 17.933 1.00 84.00 284 GLN A CA 1
ATOM 2336 C C . GLN A 1 284 ? -18.295 6.103 19.410 1.00 84.00 284 GLN A C 1
ATOM 2338 O O . GLN A 1 284 ? -19.406 6.375 19.840 1.00 84.00 284 GLN A O 1
ATOM 2343 N N . ILE A 1 285 ? -17.345 5.601 20.203 1.00 84.12 285 ILE A N 1
ATOM 2344 C CA . ILE A 1 285 ? -17.574 5.210 21.604 1.00 84.12 285 ILE A CA 1
ATOM 2345 C C . ILE A 1 285 ? -17.529 6.417 22.554 1.00 84.12 285 ILE A C 1
ATOM 2347 O O . ILE A 1 285 ? -18.282 6.469 23.530 1.00 84.12 285 ILE A O 1
ATOM 2351 N N . GLN A 1 286 ? -16.656 7.394 22.289 1.00 83.56 286 GLN A N 1
ATOM 2352 C CA . GLN A 1 286 ? -16.349 8.494 23.208 1.00 83.56 286 GLN A CA 1
ATOM 2353 C C . GLN A 1 286 ? -17.588 9.255 23.726 1.00 83.56 286 GLN A C 1
ATOM 2355 O O . GLN A 1 286 ? -17.660 9.442 24.945 1.00 83.56 286 GLN A O 1
ATOM 2360 N N . PRO A 1 287 ? -18.579 9.646 22.893 1.00 81.50 287 PRO A N 1
ATOM 2361 C CA . PRO A 1 287 ? -19.761 10.381 23.358 1.00 81.50 287 PRO A CA 1
ATOM 2362 C C . PRO A 1 287 ? -20.535 9.640 24.457 1.00 81.50 287 PRO A C 1
ATOM 2364 O O . PRO A 1 287 ? -21.037 10.245 25.405 1.00 81.50 287 PRO A O 1
ATOM 2367 N N . TYR A 1 288 ? -20.569 8.311 24.368 1.00 74.88 288 TYR A N 1
ATOM 2368 C CA . TYR A 1 288 ? -21.293 7.426 25.278 1.00 74.88 288 TYR A CA 1
ATOM 2369 C C . TYR A 1 288 ? -20.539 7.145 26.586 1.00 74.88 288 TYR A C 1
ATOM 2371 O O . TYR A 1 288 ? -21.128 6.704 27.579 1.00 74.88 288 TYR A O 1
ATOM 2379 N N . LEU A 1 289 ? -19.228 7.393 26.606 1.00 74.25 289 LEU A N 1
ATOM 2380 C CA . LEU A 1 289 ? -18.419 7.355 27.822 1.00 74.25 289 LEU A CA 1
ATOM 2381 C C . LEU A 1 289 ? -18.469 8.679 28.586 1.00 74.25 289 LEU A C 1
ATOM 2383 O O . LEU A 1 289 ? -18.374 8.663 29.811 1.00 74.25 289 LEU A O 1
ATOM 2387 N N . THR A 1 290 ? -18.608 9.803 27.879 1.00 70.81 290 THR A N 1
ATOM 2388 C CA . THR A 1 290 ? -18.674 11.148 28.473 1.00 70.81 290 THR A CA 1
ATOM 2389 C C . THR A 1 290 ? -20.069 11.555 28.919 1.00 70.81 290 THR A C 1
ATOM 2391 O O . THR A 1 290 ? -20.182 12.404 29.799 1.00 70.81 290 THR A O 1
ATOM 2394 N N . ALA A 1 291 ? -21.120 10.966 28.341 1.00 60.28 291 ALA A N 1
ATOM 2395 C CA . ALA A 1 291 ? -22.475 11.108 28.852 1.00 60.28 291 ALA A CA 1
ATOM 2396 C C . ALA A 1 291 ? -22.539 10.477 30.253 1.00 60.28 291 ALA A C 1
ATOM 2398 O O . ALA A 1 291 ? -22.574 9.252 30.409 1.00 60.28 291 ALA A O 1
ATOM 2399 N N . SER A 1 292 ? -22.456 11.326 31.274 1.00 47.38 292 SER A N 1
ATOM 2400 C CA . SER A 1 292 ? -22.717 10.967 32.662 1.00 47.38 292 SER A CA 1
ATOM 2401 C C . SER A 1 292 ? -24.160 10.478 32.791 1.00 47.38 292 SER A C 1
ATOM 2403 O O . SER A 1 292 ? -25.075 11.196 32.389 1.00 47.38 292 SER A O 1
ATOM 2405 N N . LEU A 1 293 ? -24.332 9.274 33.344 1.00 45.53 293 LEU A N 1
ATOM 2406 C CA . LEU A 1 293 ? -25.545 8.891 34.071 1.00 45.53 293 LEU A CA 1
ATOM 2407 C C . LEU A 1 293 ? -25.511 9.554 35.449 1.00 45.53 293 LEU A C 1
ATOM 2409 O O . LEU A 1 293 ? -24.445 9.439 36.103 1.00 45.53 293 LEU A O 1
#

Secondary structure (DSSP, 8-state):
---S---------S--BPPSEEE-TTS-EEEHHHHHHHSEEEEEE-SBGGGHHHHHHHHHHHHHHTHHHHTTEEEEEEESS-HHHHHHHHHTS---TTTEEEEE-HHHHHHTT-EEETTEES--EEEEE-TTSBEEEEEE---STT--SHHHHHHHHHHHHHHHHHHHHHHHHHHHHHHHHHHHHHHHHHHHHTT-SS-------SGGGS-HHHHHHHHTTS-HHHHHHHHHH-SSS-HHHHHHHHHHHHHHHHHHHHHHHTGGGS-HHHHHHHHHHHHHHHHHHHHHHHS--

Organism: NCBI:txid90262

Foldseek 3Di:
DDPLDDPPPDPDPDPQFQDQWAAFLVRDIDGCLVVQLAAWEKEKEAQFPVCVVVCLVQVQCLCVVCVLLLVRYAYEYEAAADSVSVVVVDVVPPDDPPRYTYHDDLPSLVSVVQHDDRGGTVATFMKTQHSVRHIDTSDGQDDDPPRHPVVVSVVSVVLLVVLLVLLVVLLVVLVVVLVLLVVVLVVVVVVCVVPPDDDDDDDDPDPLVDDLVVVLVVVVPDDLLVLLVVLVVCPPPCNVSVNSSSVSLSVQSVVLSVVSVPSSPGRSSSSVVSSVSSVVSCVSCVVSSPPDD